Protein 1TIS (pdb70)

Structure (mmCIF, N/CA/C/O backbone):
data_1TIS
#
_entry.id   1TIS
#
_cell.length_a   68.020
_cell.length_b   68.020
_cell.length_c   140.800
_cell.angle_alpha   90.00
_cell.angle_beta   90.00
_cell.angle_gamma   90.00
#
_symmetry.space_group_name_H-M   'P 43 21 2'
#
loop_
_entity.id
_entity.type
_entity.pdbx_description
1 polymer 'THYMIDYLATE SYNTHASE'
2 non-polymer 'PHOSPHATE ION'
3 water water
#
loop_
_atom_site.group_PDB
_atom_site.id
_atom_site.type_symbol
_atom_site.label_atom_id
_atom_site.label_alt_id
_atom_site.label_comp_id
_atom_site.label_asym_id
_atom_site.label_entity_id
_atom_site.label_seq_id
_atom_site.pdbx_PDB_ins_code
_atom_site.Cartn_x
_atom_site.Cartn_y
_atom_site.Cartn_z
_atom_site.occupancy
_atom_site.B_iso_or_equiv
_atom_site.auth_seq_id
_atom_site.auth_comp_id
_atom_site.auth_asym_id
_atom_site.auth_atom_id
_atom_site.pdbx_PDB_model_num
ATOM 1 N N . MET A 1 1 ? 23.303 22.816 -17.229 1.00 63.12 1 MET A N 1
ATOM 2 C CA . MET A 1 1 ? 23.691 23.259 -15.888 1.00 64.98 1 MET A CA 1
ATOM 3 C C . MET A 1 1 ? 22.375 23.272 -15.095 1.00 64.21 1 MET A C 1
ATOM 4 O O . MET A 1 1 ? 21.344 23.156 -15.770 1.00 66.49 1 MET A O 1
ATOM 9 N N . LYS A 1 2 ? 22.344 23.406 -13.754 1.00 59.84 2 LYS A N 1
ATOM 10 C CA . LYS A 1 2 ? 21.097 23.313 -12.976 1.00 52.61 2 LYS A CA 1
ATOM 11 C C . LYS A 1 2 ? 20.858 24.387 -11.905 1.00 47.14 2 LYS A C 1
ATOM 12 O O . LYS A 1 2 ? 19.830 25.073 -11.858 1.00 41.15 2 LYS A O 1
ATOM 18 N N . GLN A 1 3 ? 21.895 24.565 -11.075 1.00 44.95 3 GLN A N 1
ATOM 19 C CA . GLN A 1 3 ? 21.885 25.385 -9.883 1.00 40.39 3 GLN A CA 1
ATOM 20 C C . GLN A 1 3 ? 21.608 26.853 -10.073 1.00 38.95 3 GLN A C 1
ATOM 21 O O . GLN A 1 3 ? 21.310 27.509 -9.080 1.00 40.84 3 GLN A O 1
ATOM 27 N N . TYR A 1 4 ? 21.613 27.443 -11.260 1.00 40.93 4 TYR A N 1
ATOM 28 C CA . TYR A 1 4 ? 21.299 28.866 -11.329 1.00 42.56 4 TYR A CA 1
ATOM 29 C C . TYR A 1 4 ? 19.801 29.102 -11.124 1.00 44.44 4 TYR A C 1
ATOM 30 O O . TYR A 1 4 ? 19.409 29.996 -10.369 1.00 42.44 4 TYR A O 1
ATOM 39 N N . GLN A 1 5 ? 18.969 28.287 -11.782 1.00 50.93 5 GLN A N 1
ATOM 40 C CA . GLN A 1 5 ? 17.507 28.332 -11.701 1.00 52.21 5 GLN A CA 1
ATOM 41 C C . GLN A 1 5 ? 16.985 28.284 -10.275 1.00 48.04 5 GLN A C 1
ATOM 42 O O . GLN A 1 5 ? 16.072 29.024 -9.894 1.00 44.81 5 GLN A O 1
ATOM 48 N N . ASP A 1 6 ? 17.629 27.396 -9.507 1.00 47.15 6 ASP A N 1
ATOM 49 C CA . ASP A 1 6 ? 17.366 27.248 -8.091 1.00 46.31 6 ASP A CA 1
ATOM 50 C C . ASP A 1 6 ? 17.587 28.568 -7.361 1.00 44.75 6 ASP A C 1
ATOM 51 O O . ASP A 1 6 ? 16.608 29.153 -6.887 1.00 44.63 6 ASP A O 1
ATOM 56 N N . LEU A 1 7 ? 18.812 29.111 -7.305 1.00 42.24 7 LEU A N 1
ATOM 57 C CA . LEU A 1 7 ? 19.113 30.285 -6.499 1.00 39.08 7 LEU A CA 1
ATOM 58 C C . LEU A 1 7 ? 18.073 31.367 -6.601 1.00 39.88 7 LEU A C 1
ATOM 59 O O . LEU A 1 7 ? 17.514 31.753 -5.576 1.00 40.20 7 LEU A O 1
ATOM 64 N N . ILE A 1 8 ? 17.694 31.698 -7.829 1.00 41.78 8 ILE A N 1
ATOM 65 C CA . ILE A 1 8 ? 16.752 32.783 -8.088 1.00 45.28 8 ILE A CA 1
ATOM 66 C C . ILE A 1 8 ? 15.472 32.632 -7.259 1.00 46.97 8 ILE A C 1
ATOM 67 O O . ILE A 1 8 ? 15.018 33.575 -6.591 1.00 45.77 8 ILE A O 1
ATOM 72 N N . LYS A 1 9 ? 14.969 31.391 -7.231 1.00 45.38 9 LYS A N 1
ATOM 73 C CA . LYS A 1 9 ? 13.760 31.058 -6.506 1.00 43.64 9 LYS A CA 1
ATOM 74 C C . LYS A 1 9 ? 13.990 31.210 -5.012 1.00 43.66 9 LYS A C 1
ATOM 75 O O . LYS A 1 9 ? 13.130 31.702 -4.272 1.00 45.63 9 LYS A O 1
ATOM 81 N N . ASP A 1 10 ? 15.175 30.813 -4.559 1.00 39.94 10 ASP A N 1
ATOM 82 C CA . ASP A 1 10 ? 15.459 30.831 -3.149 1.00 40.39 10 ASP A CA 1
ATOM 83 C C . ASP A 1 10 ? 15.718 32.210 -2.605 1.00 44.42 10 ASP A C 1
ATOM 84 O O . ASP A 1 10 ? 15.603 32.415 -1.393 1.00 49.93 10 ASP A O 1
ATOM 89 N N . ILE A 1 11 ? 16.025 33.182 -3.476 1.00 45.42 11 ILE A N 1
ATOM 90 C CA . ILE A 1 11 ? 16.104 34.586 -3.078 1.00 43.52 11 ILE A CA 1
ATOM 91 C C . ILE A 1 11 ? 14.665 34.979 -2.761 1.00 51.75 11 ILE A C 1
ATOM 92 O O . ILE A 1 11 ? 14.480 35.640 -1.751 1.00 51.78 11 ILE A O 1
ATOM 97 N N . PHE A 1 12 ? 13.609 34.589 -3.508 1.00 59.45 12 PHE A N 1
ATOM 98 C CA . PHE A 1 12 ? 12.204 34.935 -3.204 1.00 63.03 12 PHE A CA 1
ATOM 99 C C . PHE A 1 12 ? 11.827 34.713 -1.726 1.00 63.15 12 PHE A C 1
ATOM 100 O O . PHE A 1 12 ? 11.485 35.654 -0.985 1.00 62.70 12 PHE A O 1
ATOM 108 N N . GLU A 1 13 ? 11.976 33.474 -1.242 1.00 58.83 13 GLU A N 1
ATOM 109 C CA . GLU A 1 13 ? 11.655 33.185 0.143 1.00 56.35 13 GLU A CA 1
ATOM 110 C C . GLU A 1 13 ? 12.594 33.853 1.159 1.00 55.24 13 GLU A C 1
ATOM 111 O O . GLU A 1 13 ? 12.277 33.802 2.351 1.00 55.84 13 GLU A O 1
ATOM 117 N N . ASN A 1 14 ? 13.730 34.453 0.746 1.00 49.25 14 ASN A N 1
ATOM 118 C CA . ASN A 1 14 ? 14.701 35.146 1.602 1.00 48.21 14 ASN A CA 1
ATOM 119 C C . ASN A 1 14 ? 14.223 35.969 2.785 1.00 49.21 14 ASN A C 1
ATOM 120 O O . ASN A 1 14 ? 14.972 36.170 3.738 1.00 45.35 14 ASN A O 1
ATOM 125 N N . GLY A 1 15 ? 13.057 36.597 2.598 1.00 54.08 15 GLY A N 1
ATOM 126 C CA . GLY A 1 15 ? 12.439 37.457 3.585 1.00 62.73 15 GLY A CA 1
ATOM 127 C C . GLY A 1 15 ? 12.594 38.947 3.280 1.00 66.15 15 GLY A C 1
ATOM 128 O O . GLY A 1 15 ? 11.595 39.672 3.165 1.00 68.35 15 GLY A O 1
ATOM 129 N N . TYR A 1 16 ? 13.836 39.419 3.150 1.00 63.95 16 TYR A N 1
ATOM 130 C CA . TYR A 1 16 ? 14.137 40.829 2.988 1.00 64.30 16 TYR A CA 1
ATOM 131 C C . TYR A 1 16 ? 13.994 41.542 1.641 1.00 63.87 16 TYR A C 1
ATOM 132 O O . TYR A 1 16 ? 14.853 41.674 0.758 1.00 61.66 16 TYR A O 1
ATOM 141 N N . GLU A 1 17 ? 12.754 42.018 1.557 1.00 65.14 17 GLU A N 1
ATOM 142 C CA . GLU A 1 17 ? 12.271 42.884 0.492 1.00 65.21 17 GLU A CA 1
ATOM 143 C C . GLU A 1 17 ? 12.676 44.209 1.090 1.00 62.14 17 GLU A C 1
ATOM 144 O O . GLU A 1 17 ? 11.971 44.803 1.907 1.00 68.00 17 GLU A O 1
ATOM 150 N N . THR A 1 18 ? 13.841 44.695 0.755 1.00 60.98 18 THR A N 1
ATOM 151 C CA . THR A 1 18 ? 14.302 45.821 1.518 1.00 64.78 18 THR A CA 1
ATOM 152 C C . THR A 1 18 ? 14.912 47.008 0.775 1.00 69.16 18 THR A C 1
ATOM 153 O O . THR A 1 18 ? 15.258 47.006 -0.417 1.00 70.66 18 THR A O 1
ATOM 157 N N . ASP A 1 19 ? 14.839 48.092 1.551 1.00 72.53 19 ASP A N 1
ATOM 158 C CA . ASP A 1 19 ? 15.453 49.370 1.238 1.00 72.07 19 ASP A CA 1
ATOM 159 C C . ASP A 1 19 ? 16.973 49.133 1.283 1.00 72.15 19 ASP A C 1
ATOM 160 O O . ASP A 1 19 ? 17.499 48.167 1.853 1.00 71.82 19 ASP A O 1
ATOM 165 N N . ASP A 1 20 ? 17.717 50.053 0.712 1.00 70.18 20 ASP A N 1
ATOM 166 C CA . ASP A 1 20 ? 19.087 49.772 0.339 1.00 69.17 20 ASP A CA 1
ATOM 167 C C . ASP A 1 20 ? 19.770 51.135 0.182 1.00 68.00 20 ASP A C 1
ATOM 168 O O . ASP A 1 20 ? 19.285 52.098 0.784 1.00 66.05 20 ASP A O 1
ATOM 173 N N . ARG A 1 21 ? 20.839 51.301 -0.605 1.00 63.80 21 ARG A N 1
ATOM 174 C CA . ARG A 1 21 ? 21.428 52.615 -0.777 1.00 60.63 21 ARG A CA 1
ATOM 175 C C . ARG A 1 21 ? 20.698 53.484 -1.770 1.00 60.54 21 ARG A C 1
ATOM 176 O O . ARG A 1 21 ? 19.946 54.340 -1.316 1.00 59.23 21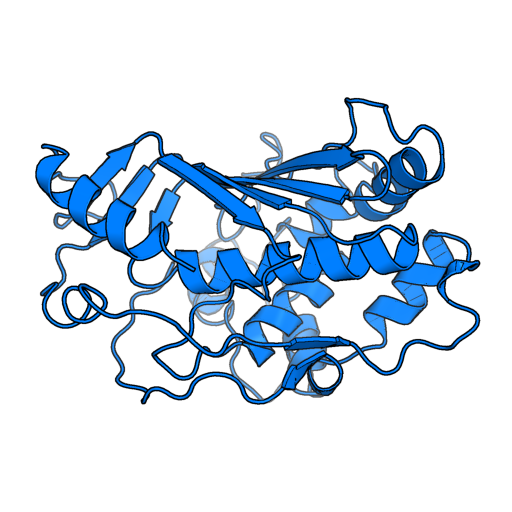 ARG A O 1
ATOM 184 N N . THR A 1 22 ? 20.816 53.367 -3.099 1.00 60.82 22 THR A N 1
ATOM 185 C CA . THR A 1 22 ? 20.106 54.281 -3.993 1.00 60.28 22 THR A CA 1
ATOM 186 C C . THR A 1 22 ? 18.754 53.628 -4.311 1.00 60.21 22 THR A C 1
ATOM 187 O O . THR A 1 22 ? 18.403 53.135 -5.388 1.00 54.87 22 THR A O 1
ATOM 191 N N . GLY A 1 23 ? 18.068 53.703 -3.170 1.00 62.62 23 GLY A N 1
ATOM 192 C CA . GLY A 1 23 ? 16.794 53.122 -2.843 1.00 60.63 23 GLY A CA 1
ATOM 193 C C . GLY A 1 23 ? 15.669 53.342 -3.817 1.00 60.28 23 GLY A C 1
ATOM 194 O O . GLY A 1 23 ? 15.422 54.357 -4.481 1.00 61.06 23 GLY A O 1
ATOM 195 N N . THR A 1 24 ? 15.014 52.216 -3.679 1.00 57.73 24 THR A N 1
ATOM 196 C CA . THR A 1 24 ? 13.784 51.824 -4.323 1.00 58.47 24 THR A CA 1
ATOM 197 C C . THR A 1 24 ? 13.541 50.611 -3.397 1.00 59.75 24 THR A C 1
ATOM 198 O O . THR A 1 24 ? 13.683 50.736 -2.160 1.00 59.67 24 THR A O 1
ATOM 202 N N . GLY A 1 25 ? 13.292 49.425 -3.960 1.00 56.59 25 GLY A N 1
ATOM 203 C CA . GLY A 1 25 ? 13.178 48.198 -3.203 1.00 51.75 25 GLY A CA 1
ATOM 204 C C . GLY A 1 25 ? 13.914 47.098 -3.975 1.00 45.21 25 GLY A C 1
ATOM 205 O O . GLY A 1 25 ? 14.099 47.190 -5.201 1.00 47.40 25 GLY A O 1
ATOM 206 N N . THR A 1 26 ? 14.268 46.016 -3.290 1.00 37.15 26 THR A N 1
ATOM 207 C CA . THR A 1 26 ? 15.000 44.899 -3.861 1.00 29.41 26 THR A CA 1
ATOM 208 C C . THR A 1 26 ? 14.524 43.689 -3.053 1.00 27.46 26 THR A C 1
ATOM 209 O O . THR A 1 26 ? 14.034 43.870 -1.927 1.00 29.37 26 THR A O 1
ATOM 213 N N . ILE A 1 27 ? 14.571 42.465 -3.575 1.00 23.63 27 ILE A N 1
ATOM 214 C CA . ILE A 1 27 ? 14.394 41.249 -2.766 1.00 21.84 27 ILE A CA 1
ATOM 215 C C . ILE A 1 27 ? 15.842 40.737 -2.833 1.00 22.53 27 ILE A C 1
ATOM 216 O O . ILE A 1 27 ? 16.415 40.739 -3.944 1.00 28.90 27 ILE A O 1
ATOM 221 N N . ALA A 1 28 ? 16.514 40.335 -1.748 1.00 12.52 28 ALA A N 1
ATOM 222 C CA . ALA A 1 28 ? 17.930 40.037 -1.826 1.00 4.38 28 ALA A CA 1
ATOM 223 C C . ALA A 1 28 ? 18.311 39.083 -0.736 1.00 7.09 28 ALA A C 1
ATOM 224 O O . ALA A 1 28 ? 17.601 39.059 0.252 1.00 8.15 28 ALA A O 1
ATOM 226 N N . LEU A 1 29 ? 19.403 38.320 -0.789 1.00 10.00 29 LEU A N 1
ATOM 227 C CA . LEU A 1 29 ? 19.749 37.339 0.227 1.00 12.26 29 LEU A CA 1
ATOM 228 C C . LEU A 1 29 ? 21.258 37.503 0.318 1.00 15.72 29 LEU A C 1
ATOM 229 O O . LEU A 1 29 ? 21.964 37.553 -0.698 1.00 16.40 29 LEU A O 1
ATOM 234 N N . PHE A 1 30 ? 21.783 37.619 1.533 1.00 18.23 30 PHE A N 1
ATOM 235 C CA . PHE A 1 30 ? 23.237 37.740 1.767 1.00 16.58 30 PHE A CA 1
ATOM 236 C C . PHE A 1 30 ? 23.900 36.392 2.039 1.00 14.06 30 PHE A C 1
ATOM 237 O O . PHE A 1 30 ? 23.601 35.737 3.043 1.00 22.99 30 PHE A O 1
ATOM 245 N N . GLY A 1 31 ? 24.774 35.923 1.187 1.00 8.97 31 GLY A N 1
ATOM 246 C CA . GLY A 1 31 ? 25.474 34.712 1.508 1.00 4.62 31 GLY A CA 1
ATOM 247 C C . GLY A 1 31 ? 25.145 33.651 0.526 1.00 7.48 31 GLY A C 1
ATOM 248 O O . GLY A 1 31 ? 24.458 32.735 0.899 1.00 13.73 31 GLY A O 1
ATOM 249 N N . SER A 1 32 ? 25.579 33.657 -0.719 1.00 14.59 32 SER A N 1
ATOM 250 C CA . SER A 1 32 ? 25.273 32.571 -1.652 1.00 17.25 32 SER A CA 1
ATOM 251 C C . SER A 1 32 ? 26.574 31.876 -2.073 1.00 19.26 32 SER A C 1
ATOM 252 O O . SER A 1 32 ? 27.651 32.374 -1.781 1.00 24.31 32 SER A O 1
ATOM 255 N N . LYS A 1 33 ? 26.581 30.731 -2.736 1.00 23.70 33 LYS A N 1
ATOM 256 C CA . LYS A 1 33 ? 27.760 30.052 -3.259 1.00 16.31 33 LYS A CA 1
ATOM 257 C C . LYS A 1 33 ? 27.203 29.059 -4.285 1.00 15.22 33 LYS A C 1
ATOM 258 O O . LYS A 1 33 ? 26.074 28.579 -4.136 1.00 12.17 33 LYS A O 1
ATOM 264 N N . LEU A 1 34 ? 27.855 28.776 -5.392 1.00 12.45 34 LEU A N 1
ATOM 265 C CA . LEU A 1 34 ? 27.357 27.793 -6.351 1.00 13.14 34 LEU A CA 1
ATOM 266 C C . LEU A 1 34 ? 28.597 27.018 -6.809 1.00 15.51 34 LEU A C 1
ATOM 267 O O . LEU A 1 34 ? 29.685 27.501 -6.479 1.00 20.90 34 LEU A O 1
ATOM 272 N N . ARG A 1 35 ? 28.598 25.878 -7.518 1.00 12.21 35 ARG A N 1
ATOM 273 C CA . ARG A 1 35 ? 29.841 25.281 -8.005 1.00 15.18 35 ARG A CA 1
ATOM 274 C C . ARG A 1 35 ? 29.589 24.777 -9.409 1.00 15.19 35 ARG A C 1
ATOM 275 O O . ARG A 1 35 ? 28.534 24.190 -9.642 1.00 22.86 35 ARG A O 1
ATOM 283 N N . TRP A 1 36 ? 30.475 24.977 -10.382 1.00 17.90 36 TRP A N 1
ATOM 284 C CA . TRP A 1 36 ? 30.274 24.580 -11.778 1.00 20.27 36 TRP A CA 1
ATOM 285 C C . TRP A 1 36 ? 31.358 23.638 -12.232 1.00 19.32 36 TRP A C 1
ATOM 286 O O . TRP A 1 36 ? 32.520 23.896 -11.934 1.00 17.78 36 TRP A O 1
ATOM 297 N N . ASP A 1 37 ? 31.040 22.583 -12.971 1.00 25.50 37 ASP A N 1
ATOM 298 C CA . ASP A 1 37 ? 32.076 21.704 -13.496 1.00 33.57 37 ASP A CA 1
ATOM 299 C C . ASP A 1 37 ? 32.277 22.143 -14.922 1.00 34.30 37 ASP A C 1
ATOM 300 O O . ASP A 1 37 ? 31.399 21.896 -15.747 1.00 35.93 37 ASP A O 1
ATOM 305 N N . LEU A 1 38 ? 33.392 22.765 -15.269 1.00 34.97 38 LEU A N 1
ATOM 306 C CA . LEU A 1 38 ? 33.578 23.154 -16.656 1.00 40.07 38 LEU A CA 1
ATOM 307 C C . LEU A 1 38 ? 33.823 21.949 -17.563 1.00 44.63 38 LEU A C 1
ATOM 308 O O . LEU A 1 38 ? 33.729 22.054 -18.798 1.00 46.08 38 LEU A O 1
ATOM 313 N N . THR A 1 39 ? 34.133 20.804 -16.906 1.00 45.55 39 THR A N 1
ATOM 314 C CA . THR A 1 39 ? 34.343 19.497 -17.529 1.00 43.31 39 THR A CA 1
ATOM 315 C C . THR A 1 39 ? 33.052 19.056 -18.202 1.00 39.38 39 THR A C 1
ATOM 316 O O . THR A 1 39 ? 33.062 18.469 -19.288 1.00 38.14 39 THR A O 1
ATOM 320 N N . LYS A 1 40 ? 31.929 19.357 -17.555 1.00 36.09 40 LYS A N 1
ATOM 321 C CA . LYS A 1 40 ? 30.658 19.025 -18.132 1.00 36.25 40 LYS A CA 1
ATOM 322 C C . LYS A 1 40 ? 30.087 20.215 -18.917 1.00 38.14 40 LYS A C 1
ATOM 323 O O . LYS A 1 40 ? 28.874 20.479 -18.926 1.00 37.08 40 LYS A O 1
ATOM 329 N N . GLY A 1 41 ? 30.974 20.951 -19.596 1.00 34.59 41 GLY A N 1
ATOM 330 C CA . GLY A 1 41 ? 30.546 22.024 -20.462 1.00 37.95 41 GLY A CA 1
ATOM 331 C C . GLY A 1 41 ? 30.873 23.407 -19.936 1.00 41.93 41 GLY A C 1
ATOM 332 O O . GLY A 1 41 ? 31.228 23.626 -18.771 1.00 43.98 41 GLY A O 1
ATOM 333 N N . PHE A 1 42 ? 30.737 24.371 -20.842 1.00 40.35 42 PHE A N 1
ATOM 334 C CA . PHE A 1 42 ? 31.061 25.745 -20.520 1.00 38.50 42 PHE A CA 1
ATOM 335 C C . PHE A 1 42 ? 29.895 26.434 -19.842 1.00 38.56 42 PHE A C 1
ATOM 336 O O . PHE A 1 42 ? 28.968 26.797 -20.561 1.00 45.63 42 PHE A O 1
ATOM 344 N N . PRO A 1 43 ? 29.847 26.745 -18.552 1.00 37.50 43 PRO A N 1
ATOM 345 C CA . PRO A 1 43 ? 28.629 27.148 -17.891 1.00 35.56 43 PRO A CA 1
ATOM 346 C C . PRO A 1 43 ? 27.971 28.434 -18.388 1.00 40.21 43 PRO A C 1
ATOM 347 O O . PRO A 1 43 ? 26.836 28.649 -17.959 1.00 46.29 43 PRO A O 1
ATOM 351 N N . ALA A 1 44 ? 28.512 29.291 -19.278 1.00 43.48 44 ALA A N 1
ATOM 352 C CA . ALA A 1 44 ? 27.868 30.588 -19.538 1.00 47.77 44 ALA A CA 1
ATOM 353 C C . ALA A 1 44 ? 26.500 30.552 -20.198 1.00 50.40 44 ALA A C 1
ATOM 354 O O . ALA A 1 44 ? 26.264 30.400 -21.402 1.00 51.24 44 ALA A O 1
ATOM 356 N N . VAL A 1 45 ? 25.605 30.723 -19.239 1.00 53.93 45 VAL A N 1
ATOM 357 C CA . VAL A 1 45 ? 24.175 30.723 -19.431 1.00 53.80 45 VAL A CA 1
ATOM 358 C C . VAL A 1 45 ? 23.840 31.911 -20.343 1.00 57.81 45 VAL A C 1
ATOM 359 O O . VAL A 1 45 ? 24.182 33.063 -20.059 1.00 58.91 45 VAL A O 1
ATOM 363 N N . THR A 1 46 ? 23.242 31.580 -21.492 1.00 62.12 46 THR A N 1
ATOM 364 C CA . THR A 1 46 ? 22.836 32.543 -22.513 1.00 65.13 46 THR A CA 1
ATOM 365 C C . THR A 1 46 ? 21.506 33.237 -22.163 1.00 65.95 46 THR A C 1
ATOM 366 O O . THR A 1 46 ? 21.201 33.420 -20.985 1.00 69.51 46 THR A O 1
ATOM 370 N N . THR A 1 47 ? 20.669 33.532 -23.169 1.00 64.40 47 THR A N 1
ATOM 371 C CA . THR A 1 47 ? 19.376 34.201 -23.095 1.00 65.58 47 THR A CA 1
ATOM 372 C C . THR A 1 47 ? 19.646 35.656 -22.711 1.00 68.74 47 THR A C 1
ATOM 373 O O . THR A 1 47 ? 20.171 36.064 -21.667 1.00 69.26 47 THR A O 1
ATOM 377 N N . LYS A 1 48 ? 19.249 36.354 -23.799 1.00 70.47 48 LYS A N 1
ATOM 378 C CA . LYS A 1 48 ? 19.608 37.713 -24.205 1.00 67.37 48 LYS A CA 1
ATOM 379 C C . LYS A 1 48 ? 20.879 37.299 -24.973 1.00 67.42 48 LYS A C 1
ATOM 380 O O . LYS A 1 48 ? 21.676 36.505 -24.440 1.00 64.30 48 LYS A O 1
ATOM 386 N N . LYS A 1 49 ? 21.142 37.667 -26.248 1.00 67.11 49 LYS A N 1
ATOM 387 C CA . LYS A 1 49 ? 22.407 37.258 -26.874 1.00 66.06 49 LYS A CA 1
ATOM 388 C C . LYS A 1 49 ? 23.376 38.035 -26.004 1.00 65.94 49 LYS A C 1
ATOM 389 O O . LYS A 1 49 ? 23.390 39.270 -25.956 1.00 76.05 49 LYS A O 1
ATOM 395 N N . LEU A 1 50 ? 23.966 37.241 -25.128 1.00 58.45 50 LEU A N 1
ATOM 396 C CA . LEU A 1 50 ? 24.874 37.720 -24.117 1.00 50.76 50 LEU A CA 1
ATOM 397 C C . LEU A 1 50 ? 25.891 38.568 -24.839 1.00 46.72 50 LEU A C 1
ATOM 398 O O . LEU A 1 50 ? 26.462 38.085 -25.826 1.00 53.82 50 LEU A O 1
ATOM 403 N N . ALA A 1 51 ? 26.074 39.833 -24.477 1.00 36.13 51 ALA A N 1
ATOM 404 C CA . ALA A 1 51 ? 27.116 40.591 -25.124 1.00 30.94 51 ALA A CA 1
ATOM 405 C C . ALA A 1 51 ? 28.398 40.080 -24.481 1.00 27.04 51 ALA A C 1
ATOM 406 O O . ALA A 1 51 ? 28.978 40.591 -23.539 1.00 29.19 51 ALA A O 1
ATOM 408 N N . TRP A 1 52 ? 28.841 38.970 -25.036 1.00 23.65 52 TRP A N 1
ATOM 409 C CA . TRP A 1 52 ? 29.932 38.204 -24.535 1.00 19.68 52 TRP A CA 1
ATOM 410 C C . TRP A 1 52 ? 31.204 38.802 -25.085 1.00 19.96 52 TRP A C 1
ATOM 411 O O . TRP A 1 52 ? 32.131 38.970 -24.315 1.00 23.66 52 TRP A O 1
ATOM 422 N N . LYS A 1 53 ? 31.351 39.161 -26.359 1.00 23.47 53 LYS A N 1
ATOM 423 C CA . LYS A 1 53 ? 32.532 39.856 -26.940 1.00 23.09 53 LYS A CA 1
ATOM 424 C C . LYS A 1 53 ? 33.115 41.026 -26.102 1.00 21.56 53 LYS A C 1
ATOM 425 O O . LYS A 1 53 ? 34.327 41.255 -26.033 1.00 15.89 53 LYS A O 1
ATOM 431 N N . ALA A 1 54 ? 32.229 41.807 -25.459 1.00 20.07 54 ALA A N 1
ATOM 432 C CA . ALA A 1 54 ? 32.597 42.874 -24.536 1.00 14.98 54 ALA A CA 1
ATOM 433 C C . ALA A 1 54 ? 32.902 42.330 -23.154 1.00 11.98 54 ALA A C 1
ATOM 434 O O . ALA A 1 54 ? 33.503 43.014 -22.335 1.00 14.04 54 ALA A O 1
ATOM 436 N N . CYS A 1 55 ? 32.456 41.138 -22.805 1.00 10.87 55 CYS A N 1
ATOM 437 C CA . CYS A 1 55 ? 32.879 40.500 -21.574 1.00 11.03 55 CYS A CA 1
ATOM 438 C C . CYS A 1 55 ? 34.314 39.951 -21.690 1.00 10.77 55 CYS A C 1
ATOM 439 O O . CYS A 1 55 ? 35.120 40.013 -20.745 1.00 13.92 55 CYS A O 1
ATOM 442 N N . ILE A 1 56 ? 34.646 39.457 -22.889 1.00 7.78 56 ILE A N 1
ATOM 443 C CA . ILE A 1 56 ? 35.937 38.892 -23.240 1.00 4.32 56 ILE A CA 1
ATOM 444 C C . ILE A 1 56 ? 36.950 40.014 -23.308 1.00 8.40 56 ILE A C 1
ATOM 445 O O . ILE A 1 56 ? 38.118 39.842 -22.966 1.00 11.69 56 ILE A O 1
ATOM 450 N N . ALA A 1 57 ? 36.512 41.199 -23.738 1.00 11.72 57 ALA A N 1
ATOM 451 C CA . ALA A 1 57 ? 37.405 42.347 -23.897 1.00 12.77 57 ALA A CA 1
ATOM 452 C C . ALA A 1 57 ? 37.735 43.097 -22.644 1.00 11.29 57 ALA A C 1
ATOM 453 O O . ALA A 1 57 ? 38.753 43.783 -22.574 1.00 13.76 57 ALA A O 1
ATOM 455 N N . GLU A 1 58 ? 36.824 43.000 -21.686 1.00 10.02 58 GLU A N 1
ATOM 456 C CA . GLU A 1 58 ? 37.041 43.590 -20.399 1.00 10.67 58 GLU A CA 1
ATOM 457 C C . GLU A 1 58 ? 38.046 42.702 -19.718 1.00 14.59 58 GLU A C 1
ATOM 458 O O . GLU A 1 58 ? 39.003 43.260 -19.183 1.00 19.80 58 GLU A O 1
ATOM 464 N N . LEU A 1 59 ? 37.886 41.363 -19.730 1.00 14.38 59 LEU A N 1
ATOM 465 C CA . LEU A 1 59 ? 38.830 40.476 -19.077 1.00 7.73 59 LEU A CA 1
ATOM 466 C C . LEU A 1 59 ? 40.222 40.680 -19.629 1.00 7.80 59 LEU A C 1
ATOM 467 O O . LEU A 1 59 ? 41.148 40.787 -18.821 1.00 14.22 59 LEU A O 1
ATOM 472 N N . ILE A 1 60 ? 40.444 40.776 -20.934 1.00 2.99 60 ILE A N 1
ATOM 473 C CA . ILE A 1 60 ? 41.816 40.907 -21.411 1.00 10.87 60 ILE A CA 1
ATOM 474 C C . ILE A 1 60 ? 42.464 42.212 -20.959 1.00 11.44 60 ILE A C 1
ATOM 475 O O . ILE A 1 60 ? 43.625 42.256 -20.553 1.00 9.66 60 ILE A O 1
ATOM 480 N N . TRP A 1 61 ? 41.664 43.276 -20.996 1.00 16.07 61 TRP A N 1
ATOM 481 C CA . TRP A 1 61 ? 42.059 44.627 -20.615 1.00 15.33 61 TRP A CA 1
ATOM 482 C C . TRP A 1 61 ? 42.464 44.616 -19.144 1.00 16.13 61 TRP A C 1
ATOM 483 O O . TRP A 1 61 ? 43.557 45.063 -18.774 1.00 18.19 61 TRP A O 1
ATOM 494 N N . PHE A 1 62 ? 41.608 44.026 -18.322 1.00 17.19 62 PHE A N 1
ATOM 495 C CA . PHE A 1 62 ? 41.840 43.768 -16.908 1.00 16.17 62 PHE A CA 1
ATOM 496 C C . PHE A 1 62 ? 43.226 43.160 -16.734 1.00 18.33 62 PHE A C 1
ATOM 497 O O . PHE A 1 62 ? 44.069 43.726 -16.033 1.00 23.40 62 PHE A O 1
ATOM 505 N N . LEU A 1 63 ? 43.499 42.083 -17.491 1.00 13.18 63 LEU A N 1
ATOM 506 C CA . LEU A 1 63 ? 44.783 41.410 -17.486 1.00 2.97 63 LEU A CA 1
ATOM 507 C C . LEU A 1 63 ? 45.869 42.315 -18.061 1.00 4.41 63 LEU A C 1
ATOM 508 O O . LEU A 1 63 ? 47.034 42.046 -17.781 1.00 5.20 63 LEU A O 1
ATOM 513 N N . SER A 1 64 ? 45.623 43.377 -18.851 1.00 3.92 64 SER A N 1
ATOM 514 C CA . SER A 1 64 ? 46.722 44.223 -19.310 1.00 6.52 64 SER A CA 1
ATOM 515 C C . SER A 1 64 ? 47.218 45.265 -18.283 1.00 9.57 64 SER A C 1
ATOM 516 O O . SER A 1 64 ? 48.246 45.932 -18.501 1.00 10.12 64 SER A O 1
ATOM 519 N N . GLY A 1 65 ? 46.571 45.437 -17.120 1.00 7.65 65 GLY A N 1
ATOM 520 C CA . GLY A 1 65 ? 46.990 46.460 -16.162 1.00 4.57 65 GLY A CA 1
ATOM 521 C C . GLY A 1 65 ? 46.464 47.827 -16.563 1.00 9.26 65 GLY A C 1
ATOM 522 O O . GLY A 1 65 ? 46.836 48.843 -15.972 1.00 11.15 65 GLY A O 1
ATOM 523 N N . SER A 1 66 ? 45.575 47.897 -17.562 1.00 12.25 66 SER A N 1
ATOM 524 C CA . SER A 1 66 ? 45.096 49.180 -17.981 1.00 11.03 66 SER A CA 1
ATOM 525 C C . SER A 1 66 ? 43.958 49.602 -17.089 1.00 13.52 66 SER A C 1
ATOM 526 O O . SER A 1 66 ? 43.432 48.920 -16.198 1.00 16.36 66 SER A O 1
ATOM 529 N N . THR A 1 67 ? 43.711 50.873 -17.314 1.00 13.38 67 THR A N 1
ATOM 530 C CA . THR A 1 67 ? 42.740 51.595 -16.545 1.00 9.92 67 THR A CA 1
ATOM 531 C C . THR A 1 67 ? 42.222 52.730 -17.396 1.00 8.17 67 THR A C 1
ATOM 532 O O . THR A 1 67 ? 41.417 53.558 -16.943 1.00 8.12 67 THR A O 1
ATOM 536 N N . ASN A 1 68 ? 42.667 52.773 -18.651 1.00 8.43 68 ASN A N 1
ATOM 537 C CA . ASN A 1 68 ? 42.197 53.816 -19.513 1.00 8.62 68 ASN A CA 1
ATOM 538 C C . ASN A 1 68 ? 41.251 53.088 -20.403 1.00 6.30 68 ASN A C 1
ATOM 539 O O . ASN A 1 68 ? 41.660 52.114 -21.043 1.00 8.24 68 ASN A O 1
ATOM 544 N N . VAL A 1 69 ? 40.066 53.698 -20.482 1.00 10.80 69 VAL A N 1
ATOM 545 C CA . VAL A 1 69 ? 38.903 53.223 -21.222 1.00 11.11 69 VAL A CA 1
ATOM 546 C C . VAL A 1 69 ? 39.204 53.065 -22.694 1.00 17.44 69 VAL A C 1
ATOM 547 O O . VAL A 1 69 ? 38.804 52.024 -23.237 1.00 20.50 69 VAL A O 1
ATOM 551 N N . ASN A 1 70 ? 39.865 54.025 -23.368 1.00 17.27 70 ASN A N 1
ATOM 552 C CA . ASN A 1 70 ? 40.164 53.889 -24.795 1.00 25.55 70 ASN A CA 1
ATOM 553 C C . ASN A 1 70 ? 40.947 52.613 -25.099 1.00 26.12 70 ASN A C 1
ATOM 554 O O . ASN A 1 70 ? 40.803 52.006 -26.160 1.00 28.15 70 ASN A O 1
ATOM 559 N N . ASP A 1 71 ? 41.762 52.122 -24.170 1.00 24.16 71 ASP A N 1
ATOM 560 C CA . ASP A 1 71 ? 42.491 50.900 -24.409 1.00 25.76 71 ASP A CA 1
ATOM 561 C C . ASP A 1 71 ? 41.540 49.741 -24.595 1.00 25.53 71 ASP A C 1
ATOM 562 O O . ASP A 1 71 ? 41.744 48.902 -25.476 1.00 28.97 71 ASP A O 1
ATOM 567 N N . LEU A 1 72 ? 40.483 49.738 -23.781 1.00 22.25 72 LEU A N 1
ATOM 568 C CA . LEU A 1 72 ? 39.469 48.705 -23.827 1.00 19.94 72 LEU A CA 1
ATOM 569 C C . LEU A 1 72 ? 38.833 48.866 -25.212 1.00 24.54 72 LEU A C 1
ATOM 570 O O . LEU A 1 72 ? 38.738 47.863 -25.943 1.00 26.89 72 LEU A O 1
ATOM 575 N N . ARG A 1 73 ? 38.519 50.098 -25.660 1.00 25.90 73 ARG A N 1
ATOM 576 C CA . ARG A 1 73 ? 37.973 50.318 -26.999 1.00 27.40 73 ARG A CA 1
ATOM 577 C C . ARG A 1 73 ? 38.846 49.665 -28.060 1.00 28.99 73 ARG A C 1
ATOM 578 O O . ARG A 1 73 ? 38.332 48.966 -28.948 1.00 31.68 73 ARG A O 1
ATOM 586 N N . LEU A 1 74 ? 40.169 49.833 -27.952 1.00 24.92 74 LEU A N 1
ATOM 587 C CA . LEU A 1 74 ? 41.096 49.220 -28.877 1.00 21.53 74 LEU A CA 1
ATOM 588 C C . LEU A 1 74 ? 40.924 47.688 -28.889 1.00 21.05 74 LEU A C 1
ATOM 589 O O . LEU A 1 74 ? 40.833 47.106 -29.972 1.00 21.66 74 LEU A O 1
ATOM 594 N N . ILE A 1 75 ? 40.773 47.001 -27.755 1.00 16.10 75 ILE A N 1
ATOM 595 C CA . ILE A 1 75 ? 40.735 45.548 -27.738 1.00 9.69 75 ILE A CA 1
ATOM 596 C C . ILE A 1 75 ? 39.425 45.052 -28.352 1.00 15.80 75 ILE A C 1
ATOM 597 O O . ILE A 1 75 ? 39.370 44.103 -29.166 1.00 14.56 75 ILE A O 1
ATOM 602 N N . GLN A 1 76 ? 38.333 45.727 -27.996 1.00 15.02 76 GLN A N 1
ATOM 603 C CA . GLN A 1 76 ? 37.048 45.228 -28.468 1.00 16.14 76 GLN A CA 1
ATOM 604 C C . GLN A 1 76 ? 36.854 45.568 -29.922 1.00 16.27 76 GLN A C 1
ATOM 605 O O . GLN A 1 76 ? 36.480 44.753 -30.748 1.00 16.49 76 GLN A O 1
ATOM 611 N N . HIS A 1 77 ? 37.060 46.863 -30.144 1.00 21.11 77 HIS A N 1
ATOM 612 C CA . HIS A 1 77 ? 36.733 47.537 -31.380 1.00 23.53 77 HIS A CA 1
ATOM 613 C C . HIS A 1 77 ? 37.858 47.831 -32.356 1.00 27.14 77 HIS A C 1
ATOM 614 O O . HIS A 1 77 ? 37.602 48.410 -33.409 1.00 27.66 77 HIS A O 1
ATOM 621 N N . ASP A 1 78 ? 39.113 47.464 -32.061 1.00 31.55 78 ASP A N 1
ATOM 622 C CA . ASP A 1 78 ? 40.270 47.697 -32.918 1.00 35.64 78 ASP A CA 1
ATOM 623 C C . ASP A 1 78 ? 40.350 49.197 -33.197 1.00 41.73 78 ASP A C 1
ATOM 624 O O . ASP A 1 78 ? 40.958 49.654 -34.168 1.00 43.67 78 ASP A O 1
ATOM 629 N N . SER A 1 79 ? 39.767 50.002 -32.304 1.00 44.69 79 SER A N 1
ATOM 630 C CA . SER A 1 79 ? 39.643 51.422 -32.509 1.00 45.25 79 SER A CA 1
ATOM 631 C C . SER A 1 79 ? 39.691 52.063 -31.129 1.00 45.27 79 SER A C 1
ATOM 632 O O . SER A 1 79 ? 38.913 51.727 -30.243 1.00 44.83 79 SER A O 1
ATOM 635 N N . LEU A 1 80 ? 40.628 52.986 -30.944 1.00 43.02 80 LEU A N 1
ATOM 636 C CA . LEU A 1 80 ? 40.730 53.807 -29.745 1.00 39.55 80 LEU A CA 1
ATOM 637 C C . LEU A 1 80 ? 39.554 54.784 -29.566 1.00 37.53 80 LEU A C 1
ATOM 638 O O . LEU A 1 80 ? 39.420 55.365 -28.490 1.00 41.89 80 LEU A O 1
ATOM 643 N N . ILE A 1 81 ? 38.690 55.034 -30.565 1.00 36.33 81 ILE A N 1
ATOM 644 C CA . ILE A 1 81 ? 37.616 56.035 -30.510 1.00 32.28 81 ILE A CA 1
ATOM 645 C C . ILE A 1 81 ? 36.229 55.558 -30.826 1.00 32.44 81 ILE A C 1
ATOM 646 O O . ILE A 1 81 ? 35.306 56.032 -30.195 1.00 36.43 81 ILE A O 1
ATOM 651 N N . GLN A 1 82 ? 35.996 54.698 -31.807 1.00 30.37 82 GLN A N 1
ATOM 652 C CA . GLN A 1 82 ? 34.647 54.386 -32.193 1.00 29.32 82 GLN A CA 1
ATOM 653 C C . GLN A 1 82 ? 34.127 53.113 -31.554 1.00 30.25 82 GLN A C 1
ATOM 654 O O . GLN A 1 82 ? 34.732 52.046 -31.667 1.00 37.65 82 GLN A O 1
ATOM 660 N N . GLY A 1 83 ? 32.989 53.170 -30.892 1.00 26.47 83 GLY A N 1
ATOM 661 C CA . GLY A 1 83 ? 32.428 51.981 -30.278 1.00 26.88 83 GLY A CA 1
ATOM 662 C C . GLY A 1 83 ? 32.170 52.166 -28.786 1.00 25.23 83 GLY A C 1
ATOM 663 O O . GLY A 1 83 ? 33.037 52.484 -27.975 1.00 23.42 83 GLY A O 1
ATOM 664 N N . LYS A 1 84 ? 30.929 51.982 -28.383 1.00 28.16 84 LYS A N 1
ATOM 665 C CA . LYS A 1 84 ? 30.618 52.058 -26.967 1.00 33.15 84 LYS A CA 1
ATOM 666 C C . LYS A 1 84 ? 31.273 50.850 -26.338 1.00 29.93 84 LYS A C 1
ATOM 667 O O . LYS A 1 84 ? 31.759 49.946 -27.038 1.00 29.16 84 LYS A O 1
ATOM 673 N N . THR A 1 85 ? 31.236 50.908 -25.017 1.00 29.87 85 THR A N 1
ATOM 674 C CA . THR A 1 85 ? 31.831 49.911 -24.174 1.00 33.71 85 THR A CA 1
ATOM 675 C C . THR A 1 85 ? 31.289 50.091 -22.756 1.00 30.52 85 THR A C 1
ATOM 676 O O . THR A 1 85 ? 30.923 51.176 -22.299 1.00 35.27 85 THR A O 1
ATOM 680 N N . VAL A 1 86 ? 31.261 48.924 -22.120 1.00 24.98 86 VAL A N 1
ATOM 681 C CA . VAL A 1 86 ? 30.802 48.646 -20.768 1.00 18.34 86 VAL A CA 1
ATOM 682 C C . VAL A 1 86 ? 31.181 49.624 -19.652 1.00 21.67 86 VAL A C 1
ATOM 683 O O . VAL A 1 86 ? 30.461 49.701 -18.655 1.00 19.45 86 VAL A O 1
ATOM 687 N N . TRP A 1 87 ? 32.304 50.357 -19.740 1.00 19.05 87 TRP A N 1
ATOM 688 C CA . TRP A 1 87 ? 32.628 51.299 -18.692 1.00 21.46 87 TRP A CA 1
ATOM 689 C C . TRP A 1 87 ? 32.357 52.733 -19.119 1.00 24.27 87 TRP A C 1
ATOM 690 O O . TRP A 1 87 ? 32.475 53.645 -18.306 1.00 25.13 87 TRP A O 1
ATOM 701 N N . ASP A 1 88 ? 31.904 53.003 -20.342 1.00 27.49 88 ASP A N 1
ATOM 702 C CA . ASP A 1 88 ? 31.661 54.362 -20.807 1.00 27.93 88 ASP A CA 1
ATOM 703 C C . ASP A 1 88 ? 30.743 55.226 -19.968 1.00 28.93 88 ASP A C 1
ATOM 704 O O . ASP A 1 88 ? 31.150 56.271 -19.443 1.00 25.61 88 ASP A O 1
ATOM 709 N N . GLU A 1 89 ? 29.495 54.818 -19.803 1.00 34.02 89 GLU A N 1
ATOM 710 C CA . GLU A 1 89 ? 28.592 55.578 -18.973 1.00 40.37 89 GLU A CA 1
ATOM 711 C C . GLU A 1 89 ? 28.858 54.948 -17.632 1.00 43.22 89 GLU A C 1
ATOM 712 O O . GLU A 1 89 ? 28.148 54.020 -17.248 1.00 47.88 89 GLU A O 1
ATOM 718 N N . ASN A 1 90 ? 29.982 55.371 -17.032 1.00 42.65 90 ASN A N 1
ATOM 719 C CA . ASN A 1 90 ? 30.494 54.926 -15.708 1.00 41.71 90 ASN A CA 1
ATOM 720 C C . ASN A 1 90 ? 31.725 55.811 -15.467 1.00 38.03 90 ASN A C 1
ATOM 721 O O . ASN A 1 90 ? 31.966 56.408 -14.406 1.00 38.54 90 ASN A O 1
ATOM 726 N N . TYR A 1 91 ? 32.480 55.976 -16.555 1.00 34.77 91 TYR A N 1
ATOM 727 C CA . TYR A 1 91 ? 33.534 56.959 -16.635 1.00 27.62 91 TYR A CA 1
ATOM 728 C C . TYR A 1 91 ? 32.788 58.270 -16.804 1.00 28.62 91 TYR A C 1
ATOM 729 O O . TYR A 1 91 ? 32.874 59.082 -15.885 1.00 33.51 91 TYR A O 1
ATOM 738 N N . GLU A 1 92 ? 31.992 58.504 -17.855 1.00 30.37 92 GLU A N 1
ATOM 739 C CA . GLU A 1 92 ? 31.247 59.763 -18.047 1.00 32.40 92 GLU A CA 1
ATOM 740 C C . GLU A 1 92 ? 30.475 60.391 -16.889 1.00 30.28 92 GLU A C 1
ATOM 741 O O . GLU A 1 92 ? 29.826 61.420 -17.076 1.00 24.34 92 GLU A O 1
ATOM 747 N N . ASN A 1 93 ? 30.395 59.741 -15.738 1.00 29.82 93 ASN A N 1
ATOM 748 C CA . ASN A 1 93 ? 29.891 60.414 -14.588 1.00 34.14 93 ASN A CA 1
ATOM 749 C C . ASN A 1 93 ? 30.769 59.980 -13.438 1.00 33.95 93 ASN A C 1
ATOM 750 O O . ASN A 1 93 ? 31.637 60.804 -13.179 1.00 39.64 93 ASN A O 1
ATOM 755 N N . GLN A 1 94 ? 30.798 58.803 -12.790 1.00 31.36 94 GLN A N 1
ATOM 756 C CA . GLN A 1 94 ? 31.557 58.586 -11.562 1.00 29.76 94 GLN A CA 1
ATOM 757 C C . GLN A 1 94 ? 33.024 58.973 -11.649 1.00 26.48 94 GLN A C 1
ATOM 758 O O . GLN A 1 94 ? 33.519 59.764 -10.834 1.00 25.41 94 GLN A O 1
ATOM 764 N N . ALA A 1 95 ? 33.694 58.506 -12.709 1.00 25.11 95 ALA A N 1
ATOM 765 C CA . ALA A 1 95 ? 35.095 58.856 -12.904 1.00 26.00 95 ALA A CA 1
ATOM 766 C C . ALA A 1 95 ? 35.279 60.334 -13.245 1.00 27.26 95 ALA A C 1
ATOM 767 O O . ALA A 1 95 ? 36.092 61.015 -12.608 1.00 34.69 95 ALA A O 1
ATOM 769 N N . LYS A 1 96 ? 34.532 60.935 -14.178 1.00 23.56 96 LYS A N 1
ATOM 770 C CA . LYS A 1 96 ? 34.725 62.340 -14.499 1.00 17.23 96 LYS A CA 1
ATOM 771 C C . LYS A 1 96 ? 34.394 63.231 -13.307 1.00 17.85 96 LYS A C 1
ATOM 772 O O . LYS A 1 96 ? 35.029 64.265 -13.124 1.00 13.24 96 LYS A O 1
ATOM 778 N N . ASP A 1 97 ? 33.504 62.766 -12.422 1.00 22.07 97 ASP A N 1
ATOM 779 C CA . ASP A 1 97 ? 33.152 63.416 -11.174 1.00 24.03 97 ASP A CA 1
ATOM 780 C C . ASP A 1 97 ? 34.311 63.421 -10.209 1.00 23.90 97 ASP A C 1
ATOM 781 O O . ASP A 1 97 ? 34.206 64.073 -9.180 1.00 28.28 97 ASP A O 1
ATOM 786 N N . LEU A 1 98 ? 35.407 62.690 -10.421 1.00 26.12 98 LEU A N 1
ATOM 787 C CA . LEU A 1 98 ? 36.612 62.834 -9.575 1.00 24.34 98 LEU A CA 1
ATOM 788 C C . LEU A 1 98 ? 37.627 63.834 -10.177 1.00 24.95 98 LEU A C 1
ATOM 789 O O . LEU A 1 98 ? 38.520 64.374 -9.498 1.00 25.40 98 LEU A O 1
ATOM 794 N N . GLY A 1 99 ? 37.503 64.101 -11.485 1.00 23.79 99 GLY A N 1
ATOM 795 C CA . GLY A 1 99 ? 38.355 65.080 -12.166 1.00 21.32 99 GLY A CA 1
ATOM 796 C C . GLY A 1 99 ? 39.078 64.531 -13.396 1.00 17.80 99 GLY A C 1
ATOM 797 O O . GLY A 1 99 ? 39.733 65.202 -14.221 1.00 13.84 99 GLY A O 1
ATOM 798 N N . TYR A 1 100 ? 38.934 63.233 -13.518 1.00 17.39 100 TYR A N 1
ATOM 799 C CA . TYR A 1 100 ? 39.633 62.520 -14.552 1.00 20.95 100 TYR A CA 1
ATOM 800 C C . TYR A 1 100 ? 39.250 62.970 -15.939 1.00 20.42 100 TYR A C 1
ATOM 801 O O . TYR A 1 100 ? 38.241 63.633 -16.178 1.00 20.24 100 TYR A O 1
ATOM 810 N N . HIS A 1 101 ? 40.157 62.805 -16.865 1.00 26.79 101 HIS A N 1
ATOM 811 C CA . HIS A 1 101 ? 39.822 63.204 -18.206 1.00 36.70 101 HIS A CA 1
ATOM 812 C C . HIS A 1 101 ? 40.356 62.162 -19.149 1.00 38.41 101 HIS A C 1
ATOM 813 O O . HIS A 1 101 ? 41.241 61.365 -18.808 1.00 35.33 101 HIS A O 1
ATOM 820 N N . SER A 1 102 ? 39.546 62.165 -20.215 1.00 43.18 102 SER A N 1
ATOM 821 C CA . SER A 1 102 ? 39.700 61.425 -21.444 1.00 41.69 102 SER A CA 1
ATOM 822 C C . SER A 1 102 ? 40.727 60.312 -21.337 1.00 41.92 102 SER A C 1
ATOM 823 O O . SER A 1 102 ? 41.947 60.429 -21.536 1.00 39.49 102 SER A O 1
ATOM 826 N N . GLY A 1 103 ? 40.077 59.350 -20.659 1.00 41.06 103 GLY A N 1
ATOM 827 C CA . GLY A 1 103 ? 40.681 58.056 -20.440 1.00 36.50 103 GLY A CA 1
ATOM 828 C C . GLY A 1 103 ? 40.600 57.411 -19.060 1.00 29.53 103 GLY A C 1
ATOM 829 O O . GLY A 1 103 ? 40.064 56.305 -18.952 1.00 28.54 103 GLY A O 1
ATOM 830 N N . GLU A 1 104 ? 41.125 58.021 -17.998 1.00 20.84 104 GLU A N 1
ATOM 831 C CA . GLU A 1 104 ? 41.245 57.315 -16.742 1.00 19.67 104 GLU A CA 1
ATOM 832 C C . GLU A 1 104 ? 39.975 57.051 -15.983 1.00 16.42 104 GLU A C 1
ATOM 833 O O . GLU A 1 104 ? 39.065 57.876 -15.954 1.00 15.78 104 GLU A O 1
ATOM 839 N N . LEU A 1 105 ? 39.963 55.844 -15.413 1.00 11.94 105 LEU A N 1
ATOM 840 C CA . LEU A 1 105 ? 38.948 55.383 -14.484 1.00 5.25 105 LEU A CA 1
ATOM 841 C C . LEU A 1 105 ? 39.430 55.396 -13.006 1.00 8.66 105 LEU A C 1
ATOM 842 O O . LEU A 1 105 ? 38.655 55.318 -12.020 1.00 2.01 105 LEU A O 1
ATOM 847 N N . GLY A 1 106 ? 40.755 55.544 -12.830 1.00 7.32 106 GLY A N 1
ATOM 848 C CA . GLY A 1 106 ? 41.342 55.575 -11.501 1.00 6.80 106 GLY A CA 1
ATOM 849 C C . GLY A 1 106 ? 41.906 54.204 -11.173 1.00 2.35 106 GLY A C 1
ATOM 850 O O . GLY A 1 106 ? 41.923 53.370 -12.060 1.00 6.23 106 GLY A O 1
ATOM 851 N N . PRO A 1 107 ? 42.449 53.832 -10.034 1.00 2.00 107 PRO A N 1
ATOM 852 C CA . PRO A 1 107 ? 43.112 52.547 -9.859 1.00 2.00 107 PRO A CA 1
ATOM 853 C C . PRO A 1 107 ? 42.289 51.264 -9.778 1.00 2.91 107 PRO A C 1
ATOM 854 O O . PRO A 1 107 ? 42.372 50.464 -8.829 1.00 2.12 107 PRO A O 1
ATOM 858 N N . ILE A 1 108 ? 41.591 51.064 -10.891 1.00 2.00 108 ILE A N 1
ATOM 859 C CA . ILE A 1 108 ? 40.613 50.017 -11.137 1.00 2.01 108 ILE A CA 1
ATOM 860 C C . ILE A 1 108 ? 41.266 48.652 -11.143 1.00 2.52 108 ILE A C 1
ATOM 861 O O . ILE A 1 108 ? 42.490 48.588 -11.254 1.00 6.35 108 ILE A O 1
ATOM 866 N N . TYR A 1 109 ? 40.457 47.585 -10.993 1.00 5.44 109 TYR A N 1
ATOM 867 C CA . TYR A 1 109 ? 40.854 46.160 -11.104 1.00 4.75 109 TYR A CA 1
ATOM 868 C C . TYR A 1 109 ? 42.167 45.908 -11.846 1.00 3.02 109 TYR A C 1
ATOM 869 O O . TYR A 1 109 ? 43.119 45.519 -11.187 1.00 3.44 109 TYR A O 1
ATOM 878 N N . GLY A 1 110 ? 42.276 46.177 -13.157 1.00 2.00 110 GLY A N 1
ATOM 879 C CA . GLY A 1 110 ? 43.480 45.882 -13.900 1.00 2.18 110 GLY A CA 1
ATOM 880 C C . GLY A 1 110 ? 44.757 46.296 -13.189 1.00 2.43 110 GLY A C 1
ATOM 881 O O . GLY A 1 110 ? 45.637 45.451 -12.967 1.00 3.78 110 GLY A O 1
ATOM 882 N N . LYS A 1 111 ? 44.830 47.571 -12.785 1.00 2.01 111 LYS A N 1
ATOM 883 C CA . LYS A 1 111 ? 45.966 48.019 -12.008 1.00 4.20 111 LYS A CA 1
ATOM 884 C C . LYS A 1 111 ? 46.080 47.181 -10.724 1.00 7.47 111 LYS A C 1
ATOM 885 O O . LYS A 1 111 ? 47.136 46.568 -10.567 1.00 6.38 111 LYS A O 1
ATOM 891 N N . GLN A 1 112 ? 45.101 46.959 -9.827 1.00 8.97 112 GLN A N 1
ATOM 892 C CA . GLN A 1 112 ? 45.328 46.101 -8.658 1.00 6.45 112 GLN A CA 1
ATOM 893 C C . GLN A 1 112 ? 45.673 44.679 -9.064 1.00 8.83 112 GLN A C 1
ATOM 894 O O . GLN A 1 112 ? 46.130 43.926 -8.207 1.00 14.94 112 GLN A O 1
ATOM 900 N N . TRP A 1 113 ? 45.526 44.221 -10.311 1.00 6.66 113 TRP A N 1
ATOM 901 C CA . TRP A 1 113 ? 45.924 42.853 -10.627 1.00 6.68 113 TRP A CA 1
ATOM 902 C C . TRP A 1 113 ? 47.394 42.870 -10.920 1.00 7.18 113 TRP A C 1
ATOM 903 O O . TRP A 1 113 ? 48.184 42.099 -10.383 1.00 4.82 113 TRP A O 1
ATOM 914 N N . ARG A 1 114 ? 47.773 43.891 -11.668 1.00 6.88 114 ARG A N 1
ATOM 915 C CA . ARG A 1 114 ? 49.108 43.993 -12.183 1.00 2.01 114 ARG A CA 1
ATOM 916 C C . ARG A 1 114 ? 50.014 44.792 -11.295 1.00 2.53 114 ARG A C 1
ATOM 917 O O . ARG A 1 114 ? 51.217 44.679 -11.399 1.00 7.68 114 ARG A O 1
ATOM 925 N N . ASP A 1 115 ? 49.505 45.549 -10.347 1.00 6.42 115 ASP A N 1
ATOM 926 C CA . ASP A 1 115 ? 50.301 46.457 -9.575 1.00 2.83 115 ASP A CA 1
ATOM 927 C C . ASP A 1 115 ? 49.761 46.684 -8.165 1.00 2.00 115 ASP A C 1
ATOM 928 O O . ASP A 1 115 ? 49.703 47.835 -7.736 1.00 2.35 115 ASP A O 1
ATOM 933 N N . PHE A 1 116 ? 49.422 45.717 -7.317 1.00 2.00 116 PHE A N 1
ATOM 934 C CA . PHE A 1 116 ? 48.990 46.102 -5.992 1.00 2.00 116 PHE A CA 1
ATOM 935 C C . PHE A 1 116 ? 50.182 46.340 -5.063 1.00 8.14 116 PHE A C 1
ATOM 936 O O . PHE A 1 116 ? 50.777 45.479 -4.393 1.00 6.53 116 PHE A O 1
ATOM 944 N N . GLY A 1 117 ? 50.543 47.614 -5.041 1.00 8.67 117 GLY A N 1
ATOM 945 C CA . GLY A 1 117 ? 51.627 48.047 -4.194 1.00 13.17 117 GLY A CA 1
ATOM 946 C C . GLY A 1 117 ? 52.972 47.671 -4.801 1.00 15.74 117 GLY A C 1
ATOM 947 O O . GLY A 1 117 ? 54.002 47.736 -4.126 1.00 11.79 117 GLY A O 1
ATOM 948 N N . GLY A 1 118 ? 52.957 47.368 -6.113 1.00 16.68 118 GLY A N 1
ATOM 949 C CA . GLY A 1 118 ? 54.143 46.954 -6.834 1.00 12.48 118 GLY A CA 1
ATOM 950 C C . GLY A 1 118 ? 54.158 45.444 -6.963 1.00 13.82 118 GLY A C 1
ATOM 951 O O . GLY A 1 118 ? 54.988 44.929 -7.698 1.00 14.40 118 GLY A O 1
ATOM 952 N N . VAL A 1 119 ? 53.308 44.663 -6.283 1.00 14.18 119 VAL A N 1
ATOM 953 C CA . VAL A 1 119 ? 53.224 43.226 -6.527 1.00 10.76 119 VAL A CA 1
ATOM 954 C C . VAL A 1 119 ? 52.473 43.061 -7.852 1.00 16.20 119 VAL A C 1
ATOM 955 O O . VAL A 1 119 ? 51.317 43.500 -7.990 1.00 21.08 119 VAL A O 1
ATOM 959 N N . ASP A 1 120 ? 53.103 42.490 -8.868 1.00 18.53 120 ASP A N 1
ATOM 960 C CA . ASP A 1 120 ? 52.398 42.168 -10.085 1.00 16.40 120 ASP A CA 1
ATOM 961 C C . ASP A 1 120 ? 51.794 40.814 -9.766 1.00 16.91 120 ASP A C 1
ATOM 962 O O . ASP A 1 120 ? 52.387 39.760 -10.054 1.00 20.00 120 ASP A O 1
ATOM 967 N N . GLN A 1 121 ? 50.581 40.818 -9.219 1.00 17.50 121 GLN A N 1
ATOM 968 C CA . GLN A 1 121 ? 49.934 39.567 -8.846 1.00 13.10 121 GLN A CA 1
ATOM 969 C C . GLN A 1 121 ? 49.310 38.718 -9.960 1.00 13.35 121 GLN A C 1
ATOM 970 O O . GLN A 1 121 ? 48.848 37.633 -9.611 1.00 16.95 121 GLN A O 1
ATOM 976 N N . ILE A 1 122 ? 49.232 39.046 -11.274 1.00 9.06 122 ILE A N 1
ATOM 977 C CA . ILE A 1 122 ? 48.780 38.052 -12.261 1.00 5.78 122 ILE A CA 1
ATOM 978 C C . ILE A 1 122 ? 50.022 37.249 -12.528 1.00 4.50 122 ILE A C 1
ATOM 979 O O . ILE A 1 122 ? 50.111 36.089 -12.163 1.00 10.04 122 ILE A O 1
ATOM 984 N N . ILE A 1 123 ? 51.038 37.847 -13.104 1.00 4.98 123 ILE A N 1
ATOM 985 C CA . ILE A 1 123 ? 52.260 37.143 -13.402 1.00 3.58 123 ILE A CA 1
ATOM 986 C C . ILE A 1 123 ? 52.762 36.330 -12.242 1.00 4.33 123 ILE A C 1
ATOM 987 O O . ILE A 1 123 ? 53.169 35.206 -12.528 1.00 13.21 123 ILE A O 1
ATOM 992 N N . GLU A 1 124 ? 52.681 36.721 -10.977 1.00 2.01 124 GLU A N 1
ATOM 993 C CA . GLU A 1 124 ? 53.292 35.802 -10.060 1.00 4.65 124 GLU A CA 1
ATOM 994 C C . GLU A 1 124 ? 52.395 34.710 -9.461 1.00 4.02 124 GLU A C 1
ATOM 995 O O . GLU A 1 124 ? 52.843 33.708 -8.875 1.00 4.37 124 GLU A O 1
ATOM 1001 N N . VAL A 1 125 ? 51.086 34.801 -9.647 1.00 4.95 125 VAL A N 1
ATOM 1002 C CA . VAL A 1 125 ? 50.191 33.782 -9.129 1.00 2.63 125 VAL A CA 1
ATOM 1003 C C . VAL A 1 125 ? 50.181 32.679 -10.157 1.00 2.00 125 VAL A C 1
ATOM 1004 O O . VAL A 1 125 ? 49.803 31.563 -9.833 1.00 6.81 125 VAL A O 1
ATOM 1008 N N . ILE A 1 126 ? 50.552 32.924 -11.406 1.00 2.02 126 ILE A N 1
ATOM 1009 C CA . ILE A 1 126 ? 50.569 31.847 -12.337 1.00 2.00 126 ILE A CA 1
ATOM 1010 C C . ILE A 1 126 ? 51.853 31.106 -12.104 1.00 6.37 126 ILE A C 1
ATOM 1011 O O . ILE A 1 126 ? 51.879 29.916 -12.353 1.00 15.72 126 ILE A O 1
ATOM 1016 N N . ASP A 1 127 ? 52.920 31.684 -11.546 1.00 9.16 127 ASP A N 1
ATOM 1017 C CA . ASP A 1 127 ? 54.081 30.911 -11.143 1.00 8.15 127 ASP A CA 1
ATOM 1018 C C . ASP A 1 127 ? 53.728 30.005 -9.961 1.00 10.86 127 ASP A C 1
ATOM 1019 O O . ASP A 1 127 ? 53.932 28.810 -10.165 1.00 12.47 127 ASP A O 1
ATOM 1024 N N . ARG A 1 128 ? 53.179 30.376 -8.770 1.00 8.41 128 ARG A N 1
ATOM 1025 C CA . ARG A 1 128 ? 52.839 29.414 -7.703 1.00 4.47 128 ARG A CA 1
ATOM 1026 C C . ARG A 1 128 ? 52.140 28.178 -8.235 1.00 4.96 128 ARG A C 1
ATOM 1027 O O . ARG A 1 128 ? 52.582 27.085 -7.887 1.00 4.28 128 ARG A O 1
ATOM 1035 N N . ILE A 1 129 ? 51.178 28.311 -9.162 1.00 3.96 129 ILE A N 1
ATOM 1036 C CA . ILE A 1 129 ? 50.492 27.184 -9.793 1.00 3.50 129 ILE A CA 1
ATOM 1037 C C . ILE A 1 129 ? 51.485 26.364 -10.590 1.00 5.93 129 ILE A C 1
ATOM 1038 O O . ILE A 1 129 ? 51.447 25.134 -10.584 1.00 10.36 129 ILE A O 1
ATOM 1043 N N . LYS A 1 130 ? 52.362 27.036 -11.321 1.00 3.13 130 LYS A N 1
ATOM 1044 C CA . LYS A 1 130 ? 53.371 26.350 -12.099 1.00 7.10 130 LYS A CA 1
ATOM 1045 C C . LYS A 1 130 ? 54.386 25.649 -11.204 1.00 9.40 130 LYS A C 1
ATOM 1046 O O . LYS A 1 130 ? 55.075 24.710 -11.621 1.00 20.32 130 LYS A O 1
ATOM 1052 N N . LYS A 1 131 ? 54.516 26.077 -9.976 1.00 6.82 131 LYS A N 1
ATOM 1053 C CA . LYS A 1 131 ? 55.702 25.715 -9.279 1.00 10.70 131 LYS A CA 1
ATOM 1054 C C . LYS A 1 131 ? 55.382 25.099 -7.952 1.00 8.31 131 LYS A C 1
ATOM 1055 O O . LYS A 1 131 ? 55.906 24.042 -7.699 1.00 12.93 131 LYS A O 1
ATOM 1061 N N . LEU A 1 132 ? 54.585 25.626 -7.041 1.00 10.51 132 LEU A N 1
ATOM 1062 C CA . LEU A 1 132 ? 54.246 24.943 -5.806 1.00 14.27 132 LEU A CA 1
ATOM 1063 C C . LEU A 1 132 ? 52.801 24.434 -5.883 1.00 16.79 132 LEU A C 1
ATOM 1064 O O . LEU A 1 132 ? 52.095 24.579 -4.890 1.00 19.95 132 LEU A O 1
ATOM 1069 N N . PRO A 1 133 ? 52.261 23.798 -6.930 1.00 18.26 133 PRO A N 1
ATOM 1070 C CA . PRO A 1 133 ? 50.831 23.717 -7.202 1.00 23.39 133 PRO A CA 1
ATOM 1071 C C . PRO A 1 133 ? 49.879 23.507 -6.020 1.00 29.47 133 PRO A C 1
ATOM 1072 O O . PRO A 1 133 ? 48.924 24.268 -5.807 1.00 36.20 133 PRO A O 1
ATOM 1076 N N . ASN A 1 134 ? 50.190 22.547 -5.145 1.00 30.28 134 ASN A N 1
ATOM 1077 C CA . ASN A 1 134 ? 49.331 22.295 -4.010 1.00 31.03 134 ASN A CA 1
ATOM 1078 C C . ASN A 1 134 ? 49.601 23.263 -2.837 1.00 30.55 134 ASN A C 1
ATOM 1079 O O . ASN A 1 134 ? 49.443 22.920 -1.655 1.00 31.41 134 ASN A O 1
ATOM 1084 N N . ASP A 1 135 ? 50.006 24.514 -3.154 1.00 28.57 135 ASP A N 1
ATOM 1085 C CA . ASP A 1 135 ? 50.132 25.632 -2.215 1.00 25.03 135 ASP A CA 1
ATOM 1086 C C . ASP A 1 135 ? 48.720 26.140 -2.000 1.00 25.80 135 ASP A C 1
ATOM 1087 O O . ASP A 1 135 ? 47.861 25.893 -2.855 1.00 26.84 135 ASP A O 1
ATOM 1092 N N . ARG A 1 136 ? 48.450 26.829 -0.871 1.00 27.67 136 ARG A N 1
ATOM 1093 C CA . ARG A 1 136 ? 47.127 27.425 -0.613 1.00 28.17 136 ARG A CA 1
ATOM 1094 C C . ARG A 1 136 ? 47.070 28.961 -0.781 1.00 24.81 136 ARG A C 1
ATOM 1095 O O . ARG A 1 136 ? 46.027 29.515 -1.108 1.00 22.53 136 ARG A O 1
ATOM 1103 N N . ARG A 1 137 ? 48.176 29.701 -0.661 1.00 17.89 137 ARG A N 1
ATOM 1104 C CA . ARG A 1 137 ? 48.239 31.150 -0.789 1.00 12.75 137 ARG A CA 1
ATOM 1105 C C . ARG A 1 137 ? 48.087 31.630 -2.240 1.00 11.74 137 ARG A C 1
ATOM 1106 O O . ARG A 1 137 ? 48.750 32.613 -2.604 1.00 16.11 137 ARG A O 1
ATOM 1114 N N . GLN A 1 138 ? 47.282 31.103 -3.166 1.00 5.97 138 GLN A N 1
ATOM 1115 C CA . GLN A 1 138 ? 47.395 31.576 -4.556 1.00 5.09 138 GLN A CA 1
ATOM 1116 C C . GLN A 1 138 ? 46.151 32.310 -4.976 1.00 2.00 138 GLN A C 1
ATOM 1117 O O . GLN A 1 138 ? 45.359 31.895 -5.826 1.00 2.45 138 GLN A O 1
ATOM 1123 N N . ILE A 1 139 ? 46.149 33.470 -4.315 1.00 2.00 139 ILE A N 1
ATOM 1124 C CA . ILE A 1 139 ? 45.030 34.428 -4.156 1.00 4.02 139 ILE A CA 1
ATOM 1125 C C . ILE A 1 139 ? 45.182 35.769 -4.895 1.00 6.22 139 ILE A C 1
ATOM 1126 O O . ILE A 1 139 ? 46.334 36.214 -4.873 1.00 12.88 139 ILE A O 1
ATOM 1131 N N . VAL A 1 140 ? 44.249 36.482 -5.561 1.00 2.00 140 VAL A N 1
ATOM 1132 C CA . VAL A 1 140 ? 44.582 37.841 -5.980 1.00 2.02 140 VAL A CA 1
ATOM 1133 C C . VAL A 1 140 ? 43.448 38.772 -5.566 1.00 2.00 140 VAL A C 1
ATOM 1134 O O . VAL A 1 140 ? 42.306 38.745 -5.988 1.00 2.00 140 VAL A O 1
ATOM 1138 N N . SER A 1 141 ? 43.751 39.559 -4.560 1.00 2.79 141 SER A N 1
ATOM 1139 C CA . SER A 1 141 ? 42.841 40.507 -3.975 1.00 2.01 141 SER A CA 1
ATOM 1140 C C . SER A 1 141 ? 42.837 41.691 -4.897 1.00 7.35 141 SER A C 1
ATOM 1141 O O . SER A 1 141 ? 43.902 42.041 -5.424 1.00 12.53 141 SER A O 1
ATOM 1144 N N . ALA A 1 142 ? 41.687 42.313 -5.083 1.00 5.93 142 ALA A N 1
ATOM 1145 C CA . ALA A 1 142 ? 41.603 43.511 -5.903 1.00 7.14 142 ALA A CA 1
ATOM 1146 C C . ALA A 1 142 ? 41.196 44.682 -5.004 1.00 6.52 142 ALA A C 1
ATOM 1147 O O . ALA A 1 142 ? 41.418 45.849 -5.315 1.00 5.65 142 ALA A O 1
ATOM 1149 N N . TRP A 1 143 ? 40.606 44.424 -3.839 1.00 6.90 143 TRP A N 1
ATOM 1150 C CA . TRP A 1 143 ? 40.210 45.489 -2.947 1.00 3.93 143 TRP A CA 1
ATOM 1151 C C . TRP A 1 143 ? 41.494 45.956 -2.299 1.00 3.76 143 TRP A C 1
ATOM 1152 O O . TRP A 1 143 ? 42.228 45.209 -1.650 1.00 6.41 143 TRP A O 1
ATOM 1163 N N . ASN A 1 144 ? 41.750 47.219 -2.544 1.00 3.54 144 ASN A N 1
ATOM 1164 C CA . ASN A 1 144 ? 42.910 47.881 -2.005 1.00 7.01 144 ASN A CA 1
ATOM 1165 C C . ASN A 1 144 ? 42.369 48.975 -1.098 1.00 2.00 144 ASN A C 1
ATOM 1166 O O . ASN A 1 144 ? 42.043 50.040 -1.614 1.00 2.02 144 ASN A O 1
ATOM 1171 N N . PRO A 1 145 ? 42.237 48.798 0.225 1.00 2.01 145 PRO A N 1
ATOM 1172 C CA . PRO A 1 145 ? 41.575 49.746 1.127 1.00 2.00 145 PRO A CA 1
ATOM 1173 C C . PRO A 1 145 ? 42.092 51.169 0.949 1.00 4.80 145 PRO A C 1
ATOM 1174 O O . PRO A 1 145 ? 41.376 52.161 0.777 1.00 6.15 145 PRO A O 1
ATOM 1178 N N . ALA A 1 146 ? 43.405 51.206 0.845 1.00 5.72 146 ALA A N 1
ATOM 1179 C CA . ALA A 1 146 ? 44.114 52.441 0.762 1.00 6.79 146 ALA A CA 1
ATOM 1180 C C . ALA A 1 146 ? 43.989 53.133 -0.591 1.00 6.42 146 ALA A C 1
ATOM 1181 O O . ALA A 1 146 ? 44.496 54.247 -0.727 1.00 10.94 146 ALA A O 1
ATOM 1183 N N . GLU A 1 147 ? 43.377 52.542 -1.624 1.00 3.09 147 GLU A N 1
ATOM 1184 C CA . GLU A 1 147 ? 43.245 53.201 -2.920 1.00 3.39 147 GLU A CA 1
ATOM 1185 C C . GLU A 1 147 ? 41.821 53.183 -3.392 1.00 2.00 147 GLU A C 1
ATOM 1186 O O . GLU A 1 147 ? 41.519 53.548 -4.518 1.00 2.02 147 GLU A O 1
ATOM 1192 N N . LEU A 1 148 ? 40.885 52.780 -2.552 1.00 7.68 148 LEU A N 1
ATOM 1193 C CA . LEU A 1 148 ? 39.468 52.808 -2.907 1.00 13.45 148 LEU A CA 1
ATOM 1194 C C . LEU A 1 148 ? 39.140 54.234 -3.337 1.00 19.38 148 LEU A C 1
ATOM 1195 O O . LEU A 1 148 ? 38.539 54.470 -4.391 1.00 27.39 148 LEU A O 1
ATOM 1200 N N . LYS A 1 149 ? 39.715 55.178 -2.568 1.00 19.48 149 LYS A N 1
ATOM 1201 C CA . LYS A 1 149 ? 39.533 56.591 -2.776 1.00 10.16 149 LYS A CA 1
ATOM 1202 C C . LYS A 1 149 ? 39.715 57.081 -4.157 1.00 4.26 149 LYS A C 1
ATOM 1203 O O . LYS A 1 149 ? 38.997 58.015 -4.460 1.00 4.12 149 LYS A O 1
ATOM 1209 N N . TYR A 1 150 ? 40.549 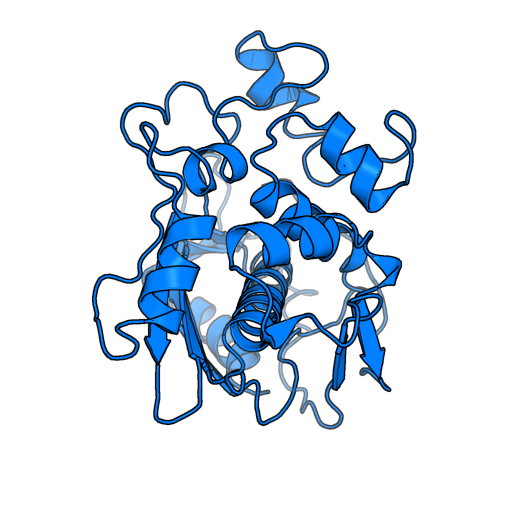56.477 -4.995 1.00 2.02 150 TYR A N 1
ATOM 1210 C CA . TYR A 1 150 ? 40.655 56.978 -6.342 1.00 2.02 150 TYR A CA 1
ATOM 1211 C C . TYR A 1 150 ? 39.930 56.146 -7.431 1.00 4.61 150 TYR A C 1
ATOM 1212 O O . TYR A 1 150 ? 40.211 56.262 -8.641 1.00 2.00 150 TYR A O 1
ATOM 1221 N N . MET A 1 151 ? 38.967 55.283 -7.113 1.00 2.01 151 MET A N 1
ATOM 1222 C CA . MET A 1 151 ? 38.423 54.467 -8.153 1.00 7.43 151 MET A CA 1
ATOM 1223 C C . MET A 1 151 ? 37.002 54.911 -8.482 1.00 17.56 151 MET A C 1
ATOM 1224 O O . MET A 1 151 ? 36.229 55.233 -7.575 1.00 19.87 151 MET A O 1
ATOM 1229 N N . ALA A 1 152 ? 36.672 54.902 -9.787 1.00 20.87 152 ALA A N 1
ATOM 1230 C CA . ALA A 1 152 ? 35.313 55.043 -10.324 1.00 24.30 152 ALA A CA 1
ATOM 1231 C C . ALA A 1 152 ? 34.216 54.240 -9.613 1.00 28.27 152 ALA A C 1
ATOM 1232 O O . ALA A 1 152 ? 33.178 54.740 -9.191 1.00 31.75 152 ALA A O 1
ATOM 1234 N N . LEU A 1 153 ? 34.404 52.931 -9.540 1.00 33.27 153 LEU A N 1
ATOM 1235 C CA . LEU A 1 153 ? 33.508 51.983 -8.894 1.00 32.46 153 LEU A CA 1
ATOM 1236 C C . LEU A 1 153 ? 34.455 51.051 -8.138 1.00 26.69 153 LEU A C 1
ATOM 1237 O O . LEU A 1 153 ? 35.310 50.404 -8.767 1.00 28.14 153 LEU A O 1
ATOM 1242 N N . PRO A 1 154 ? 34.429 50.973 -6.809 1.00 21.50 154 PRO A N 1
ATOM 1243 C CA . PRO A 1 154 ? 35.231 49.992 -6.064 1.00 22.09 154 PRO A CA 1
ATOM 1244 C C . PRO A 1 154 ? 34.806 48.609 -6.570 1.00 22.64 154 PRO A C 1
ATOM 1245 O O . PRO A 1 154 ? 33.630 48.465 -6.945 1.00 31.94 154 PRO A O 1
ATOM 1249 N N . PRO A 1 155 ? 35.676 47.595 -6.691 1.00 18.35 155 PRO A N 1
ATOM 1250 C CA . PRO A 1 155 ? 35.408 46.357 -7.427 1.00 14.18 155 PRO A CA 1
ATOM 1251 C C . PRO A 1 155 ? 34.202 45.648 -6.867 1.00 7.35 155 PRO A C 1
ATOM 1252 O O . PRO A 1 155 ? 34.055 45.691 -5.661 1.00 7.09 155 PRO A O 1
ATOM 1256 N N . CYS A 1 156 ? 33.274 45.074 -7.619 1.00 8.41 156 CYS A N 1
ATOM 1257 C CA . CYS A 1 156 ? 32.255 44.257 -6.963 1.00 13.02 156 CYS A CA 1
ATOM 1258 C C . CYS A 1 156 ? 32.903 42.879 -6.842 1.00 12.87 156 CYS A C 1
ATOM 1259 O O . CYS A 1 156 ? 32.741 42.206 -5.814 1.00 11.42 156 CYS A O 1
ATOM 1262 N N . HIS A 1 157 ? 33.676 42.424 -7.844 1.00 10.31 157 HIS A N 1
ATOM 1263 C CA . HIS A 1 157 ? 34.364 41.150 -7.698 1.00 13.23 157 HIS A CA 1
ATOM 1264 C C . HIS A 1 157 ? 35.778 41.478 -7.186 1.00 20.80 157 HIS A C 1
ATOM 1265 O O . HIS A 1 157 ? 36.601 42.090 -7.892 1.00 27.45 157 HIS A O 1
ATOM 1272 N N . MET A 1 158 ? 36.076 41.098 -5.936 1.00 17.87 158 MET A N 1
ATOM 1273 C CA . MET A 1 158 ? 37.300 41.540 -5.295 1.00 11.33 158 MET A CA 1
ATOM 1274 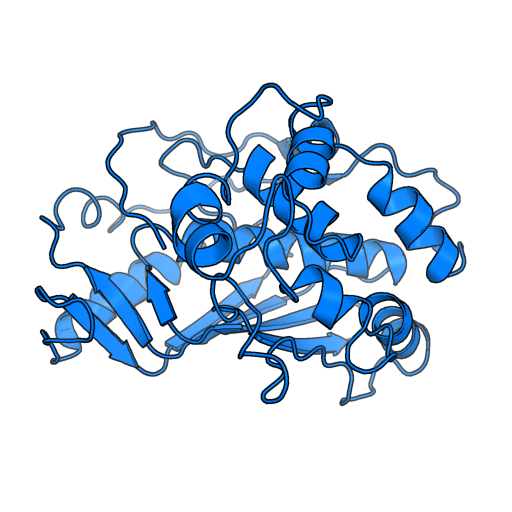C C . MET A 1 158 ? 38.365 40.556 -4.907 1.00 6.31 158 MET A C 1
ATOM 1275 O O . MET A 1 158 ? 39.477 40.961 -4.590 1.00 4.49 158 MET A O 1
ATOM 1280 N N . PHE A 1 159 ? 38.087 39.277 -4.965 1.00 5.74 159 PHE A N 1
ATOM 1281 C CA . PHE A 1 159 ? 38.962 38.298 -4.386 1.00 3.48 159 PHE A CA 1
ATOM 1282 C C . PHE A 1 159 ? 38.891 37.047 -5.207 1.00 2.12 159 PHE A C 1
ATOM 1283 O O . PHE A 1 159 ? 37.888 36.923 -5.923 1.00 2.83 159 PHE A O 1
ATOM 1291 N N . TYR A 1 160 ? 39.886 36.145 -5.120 1.00 5.8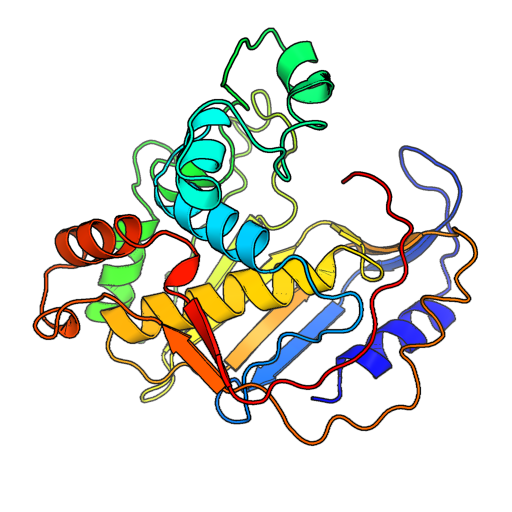4 160 TYR A N 1
ATOM 1292 C CA . TYR A 1 160 ? 39.791 34.785 -5.673 1.00 3.63 160 TYR A CA 1
ATOM 1293 C C . TYR A 1 160 ? 40.964 33.922 -5.306 1.00 2.00 160 TYR A C 1
ATOM 1294 O O . TYR A 1 160 ? 42.079 34.406 -5.100 1.00 2.00 160 TYR A O 1
ATOM 1303 N N . GLN A 1 161 ? 40.639 32.652 -5.151 1.00 2.01 161 GLN A N 1
ATOM 1304 C CA . GLN A 1 161 ? 41.535 31.620 -4.665 1.00 2.00 161 GLN A CA 1
ATOM 1305 C C . GLN A 1 161 ? 41.592 30.614 -5.803 1.00 2.00 161 GLN A C 1
ATOM 1306 O O . GLN A 1 161 ? 40.570 30.367 -6.450 1.00 2.02 161 GLN A O 1
ATOM 1312 N N . PHE A 1 162 ? 42.738 30.024 -6.082 1.00 5.33 162 PHE A N 1
ATOM 1313 C CA . PHE A 1 162 ? 42.850 28.942 -7.047 1.00 7.32 162 PHE A CA 1
ATOM 1314 C C . PHE A 1 162 ? 43.230 27.726 -6.236 1.00 8.37 162 PHE A C 1
ATOM 1315 O O . PHE A 1 162 ? 43.972 27.849 -5.261 1.00 7.37 162 PHE A O 1
ATOM 1323 N N . ASN A 1 163 ? 42.817 26.540 -6.675 1.00 16.89 163 ASN A N 1
ATOM 1324 C CA . ASN A 1 163 ? 43.113 25.267 -6.006 1.00 21.20 163 ASN A CA 1
ATOM 1325 C C . ASN A 1 163 ? 43.554 24.341 -7.120 1.00 21.76 163 ASN A C 1
ATOM 1326 O O . ASN A 1 163 ? 42.981 24.405 -8.217 1.00 26.27 163 ASN A O 1
ATOM 1331 N N . VAL A 1 164 ? 44.566 23.512 -6.928 1.00 23.55 164 VAL A N 1
ATOM 1332 C CA . VAL A 1 164 ? 45.000 22.553 -7.947 1.00 22.84 164 VAL A CA 1
ATOM 1333 C C . VAL A 1 164 ? 44.591 21.126 -7.499 1.00 23.81 164 VAL A C 1
ATOM 1334 O O . VAL A 1 164 ? 45.025 20.693 -6.417 1.0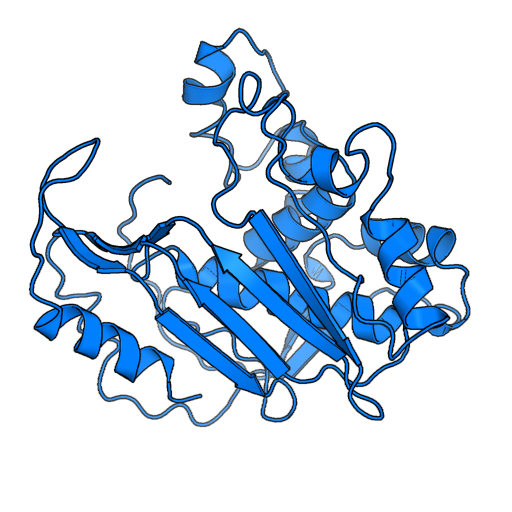0 20.49 164 VAL A O 1
ATOM 1338 N N . ARG A 1 165 ? 43.675 20.444 -8.248 1.00 21.39 165 ARG A N 1
ATOM 1339 C CA . ARG A 1 165 ? 43.193 19.082 -7.947 1.00 17.10 165 ARG A CA 1
ATOM 1340 C C . ARG A 1 165 ? 44.268 18.018 -8.180 1.00 21.91 165 ARG A C 1
ATOM 1341 O O . ARG A 1 165 ? 45.247 17.961 -7.439 1.00 22.01 165 ARG A O 1
ATOM 1349 N N . ASN A 1 166 ? 44.155 17.046 -9.073 1.00 26.44 166 ASN A N 1
ATOM 1350 C CA . ASN A 1 166 ? 45.352 16.323 -9.445 1.00 35.96 166 ASN A CA 1
ATOM 1351 C C . ASN A 1 166 ? 45.003 16.418 -10.898 1.00 37.48 166 ASN A C 1
ATOM 1352 O O . ASN A 1 166 ? 44.275 15.590 -11.454 1.00 38.43 166 ASN A O 1
ATOM 1357 N N . GLY A 1 167 ? 45.397 17.592 -11.414 1.00 35.23 167 GLY A N 1
ATOM 1358 C CA . GLY A 1 167 ? 45.221 17.834 -12.831 1.00 33.87 167 GLY A CA 1
ATOM 1359 C C . GLY A 1 167 ? 44.100 18.785 -13.187 1.00 31.68 167 GLY A C 1
ATOM 1360 O O . GLY A 1 167 ? 43.798 19.004 -14.360 1.00 26.41 167 GLY A O 1
ATOM 1361 N N . TYR A 1 168 ? 43.441 19.362 -12.196 1.00 33.03 168 TYR A N 1
ATOM 1362 C CA . TYR A 1 168 ? 42.460 20.381 -12.502 1.00 26.24 168 TYR A CA 1
ATOM 1363 C C . TYR A 1 168 ? 42.827 21.662 -11.731 1.00 21.78 168 TYR A C 1
ATOM 1364 O O . TYR A 1 168 ? 43.603 21.672 -10.757 1.00 14.58 168 TYR A O 1
ATOM 1373 N N . LEU A 1 169 ? 42.345 22.761 -12.277 1.00 15.41 169 LEU A N 1
ATOM 1374 C CA . LEU A 1 169 ? 42.569 24.069 -11.712 1.00 12.14 169 LEU A CA 1
ATOM 1375 C C . LEU A 1 169 ? 41.209 24.504 -11.262 1.00 11.78 169 LEU A C 1
ATOM 1376 O O . LEU A 1 169 ? 40.233 24.275 -11.976 1.00 11.96 169 LEU A O 1
ATOM 1381 N N . ASP A 1 170 ? 41.076 25.125 -10.119 1.00 11.10 170 ASP A N 1
ATOM 1382 C CA . ASP A 1 170 ? 39.758 25.519 -9.692 1.00 15.65 170 ASP A CA 1
ATOM 1383 C C . ASP A 1 170 ? 39.835 26.998 -9.358 1.00 15.86 170 ASP A C 1
ATOM 1384 O O . ASP A 1 170 ? 40.916 27.398 -8.898 1.00 20.72 170 ASP A O 1
ATOM 1389 N N . LEU A 1 171 ? 38.807 27.831 -9.587 1.00 5.05 171 LEU A N 1
ATOM 1390 C CA . LEU A 1 171 ? 38.892 29.218 -9.187 1.00 2.00 171 LEU A CA 1
ATOM 1391 C C . LEU A 1 171 ? 37.673 29.539 -8.363 1.00 4.88 171 LEU A C 1
ATOM 1392 O O . LEU A 1 171 ? 36.597 29.008 -8.633 1.00 5.50 171 LEU A O 1
ATOM 1397 N N . GLN A 1 172 ? 37.751 30.442 -7.395 1.00 5.73 172 GLN A N 1
ATOM 1398 C CA . GLN A 1 172 ? 36.583 30.869 -6.624 1.00 5.71 172 GLN A CA 1
ATOM 1399 C C . GLN A 1 172 ? 36.596 32.380 -6.360 1.00 2.01 172 GLN A C 1
ATOM 1400 O O . GLN A 1 172 ? 37.511 32.901 -5.743 1.00 2.00 172 GLN A O 1
ATOM 1406 N N . TRP A 1 173 ? 35.591 33.112 -6.745 1.00 2.01 173 TRP A N 1
ATOM 1407 C CA . TRP A 1 173 ? 35.557 34.543 -6.531 1.00 5.05 173 TRP A CA 1
ATOM 1408 C C . TRP A 1 173 ? 34.656 34.871 -5.382 1.00 4.62 173 TRP A C 1
ATOM 1409 O O . TRP A 1 173 ? 33.779 34.071 -4.986 1.00 7.95 173 TRP A O 1
ATOM 1420 N N . TYR A 1 174 ? 34.915 36.034 -4.812 1.00 2.00 174 TYR A N 1
ATOM 1421 C CA . TYR A 1 174 ? 33.963 36.552 -3.833 1.00 6.34 174 TYR A CA 1
ATOM 1422 C C . TYR A 1 174 ? 33.448 37.856 -4.451 1.00 3.76 174 TYR A C 1
ATOM 1423 O O . TYR A 1 174 ? 34.230 38.634 -5.012 1.00 9.28 174 TYR A O 1
ATOM 1432 N N . GLN A 1 175 ? 32.148 38.088 -4.454 1.00 6.82 175 GLN A N 1
ATOM 1433 C CA . GLN A 1 175 ? 31.597 39.303 -5.043 1.00 12.77 175 GLN A CA 1
ATOM 1434 C C . GLN A 1 175 ? 30.781 39.968 -3.955 1.00 14.86 175 GLN A C 1
ATOM 1435 O O . GLN A 1 175 ? 29.971 39.327 -3.275 1.00 25.00 175 GLN A O 1
ATOM 1441 N N . ARG A 1 176 ? 31.023 41.253 -3.778 1.00 17.72 176 ARG A N 1
ATOM 1442 C CA . ARG A 1 176 ? 30.390 42.069 -2.771 1.00 21.26 176 ARG A CA 1
ATOM 1443 C C . ARG A 1 176 ? 28.893 42.234 -2.966 1.00 27.29 176 ARG A C 1
ATOM 1444 O O . ARG A 1 176 ? 28.128 42.044 -2.008 1.00 33.44 176 ARG A O 1
ATOM 1452 N N . SER A 1 177 ? 28.453 42.658 -4.155 1.00 29.89 177 SER A N 1
ATOM 1453 C CA . SER A 1 177 ? 27.026 42.819 -4.417 1.00 31.98 177 SER A CA 1
ATOM 1454 C C . SER A 1 177 ? 26.847 42.266 -5.827 1.00 28.84 177 SER A C 1
ATOM 1455 O O . SER A 1 177 ? 27.744 42.450 -6.668 1.00 30.12 177 SER A O 1
ATOM 1458 N N . VAL A 1 178 ? 25.767 41.522 -6.093 1.00 22.18 178 VAL A N 1
ATOM 1459 C CA . VAL A 1 178 ? 25.551 41.024 -7.432 1.00 18.81 178 VAL A CA 1
ATOM 1460 C C . VAL A 1 178 ? 24.160 41.332 -7.888 1.00 19.33 178 VAL A C 1
ATOM 1461 O O . VAL A 1 178 ? 23.223 41.326 -7.090 1.00 23.67 178 VAL A O 1
ATOM 1465 N N . ASP A 1 179 ? 23.984 41.614 -9.166 1.00 21.19 179 ASP A N 1
ATOM 1466 C CA . ASP A 1 179 ? 22.659 41.825 -9.718 1.00 20.76 179 ASP A CA 1
ATOM 1467 C C . ASP A 1 179 ? 22.350 40.514 -10.413 1.00 14.85 179 ASP A C 1
ATOM 1468 O O . ASP A 1 179 ? 22.658 40.416 -11.603 1.00 14.68 179 ASP A O 1
ATOM 1473 N N . VAL A 1 180 ? 21.746 39.512 -9.793 1.00 10.66 180 VAL A N 1
ATOM 1474 C CA . VAL A 1 180 ? 21.513 38.239 -10.489 1.00 8.05 180 VAL A CA 1
ATOM 1475 C C . VAL A 1 180 ? 20.783 38.383 -11.806 1.00 10.69 180 VAL A C 1
ATOM 1476 O O . VAL A 1 180 ? 21.194 37.738 -12.745 1.00 9.17 180 VAL A O 1
ATOM 1480 N N . PHE A 1 181 ? 19.810 39.300 -11.904 1.00 24.81 181 PHE A N 1
ATOM 1481 C CA . PHE A 1 181 ? 19.042 39.600 -13.113 1.00 31.87 181 PHE A CA 1
ATOM 1482 C C . PHE A 1 181 ? 20.053 39.884 -14.236 1.00 32.67 181 PHE A C 1
ATOM 1483 O O . PHE A 1 181 ? 20.217 39.111 -15.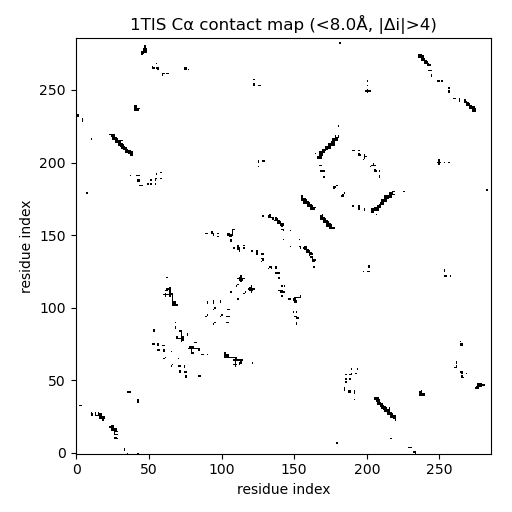186 1.00 29.20 181 PHE A O 1
ATOM 1491 N N . LEU A 1 182 ? 20.868 40.932 -14.093 1.00 31.57 182 LEU A N 1
ATOM 1492 C CA . LEU A 1 182 ? 21.711 41.341 -15.206 1.00 26.46 182 LEU A CA 1
ATOM 1493 C C . LEU A 1 182 ? 23.172 41.541 -14.911 1.00 22.80 182 LEU A C 1
ATOM 1494 O O . LEU A 1 182 ? 23.856 42.325 -15.562 1.00 27.44 182 LEU A O 1
ATOM 1499 N N . GLY A 1 183 ? 23.692 40.839 -13.937 1.00 20.07 183 GLY A N 1
ATOM 1500 C CA . GLY A 1 183 ? 25.091 41.012 -13.582 1.00 20.70 183 GLY A CA 1
ATOM 1501 C C . GLY A 1 183 ? 25.809 39.683 -13.658 1.00 18.06 183 GLY A C 1
ATOM 1502 O O . GLY A 1 183 ? 26.619 39.389 -14.549 1.00 20.30 183 GLY A O 1
ATOM 1503 N N . LEU A 1 184 ? 25.313 38.832 -12.757 1.00 14.35 184 LEU A N 1
ATOM 1504 C CA . LEU A 1 184 ? 25.864 37.524 -12.501 1.00 13.55 184 LEU A CA 1
ATOM 1505 C C . LEU A 1 184 ? 26.082 36.748 -13.764 1.00 14.88 184 LEU A C 1
ATOM 1506 O O . LEU A 1 184 ? 27.165 36.167 -13.832 1.00 19.18 184 LEU A O 1
ATOM 1511 N N . PRO A 1 185 ? 25.242 36.708 -14.799 1.00 19.38 185 PRO A N 1
ATOM 1512 C CA . PRO A 1 185 ? 25.674 36.196 -16.110 1.00 24.98 185 PRO A CA 1
ATOM 1513 C C . PRO A 1 185 ? 27.006 36.673 -16.717 1.00 24.93 185 PRO A C 1
ATOM 1514 O O . PRO A 1 185 ? 27.844 35.810 -17.057 1.00 24.03 185 PRO A O 1
ATOM 1518 N N . PHE A 1 186 ? 27.304 37.989 -16.777 1.00 21.97 186 PHE A N 1
ATOM 1519 C CA . PHE A 1 186 ? 28.579 38.479 -17.308 1.00 17.53 186 PHE A CA 1
ATOM 1520 C C . PHE A 1 186 ? 29.731 38.002 -16.416 1.00 15.00 186 PHE A C 1
ATOM 1521 O O . PHE A 1 186 ? 30.847 37.761 -16.886 1.00 18.16 186 PHE A O 1
ATOM 1529 N N . ASN A 1 187 ? 29.524 37.792 -15.110 1.00 14.33 187 ASN A N 1
ATOM 1530 C CA . ASN A 1 187 ? 30.567 37.286 -14.212 1.00 9.50 187 ASN A CA 1
ATOM 1531 C C . ASN A 1 187 ? 30.873 35.813 -14.201 1.00 9.12 187 ASN A C 1
ATOM 1532 O O . ASN A 1 187 ? 32.037 35.455 -14.045 1.00 14.51 187 ASN A O 1
ATOM 1537 N N . ILE A 1 188 ? 29.884 34.942 -14.374 1.00 9.68 188 ILE A N 1
ATOM 1538 C CA . ILE A 1 188 ? 30.076 33.507 -14.518 1.00 7.47 188 ILE A CA 1
ATOM 1539 C C . ILE A 1 188 ? 31.092 33.366 -15.671 1.00 10.91 188 ILE A C 1
ATOM 1540 O O . ILE A 1 188 ? 32.210 32.867 -15.502 1.00 8.93 188 ILE A O 1
ATOM 1545 N N . ALA A 1 189 ? 30.748 33.931 -16.846 1.00 14.21 189 ALA A N 1
ATOM 1546 C CA . ALA A 1 189 ? 31.589 33.869 -18.033 1.00 13.53 189 ALA A CA 1
ATOM 1547 C C . ALA A 1 189 ? 32.999 34.430 -17.755 1.00 16.93 189 ALA A C 1
ATOM 1548 O O . ALA A 1 189 ? 33.926 33.626 -17.907 1.00 19.67 189 ALA A O 1
ATOM 1550 N N . SER A 1 190 ? 33.261 35.682 -17.296 1.00 15.44 190 SER A N 1
ATOM 1551 C CA . SER A 1 190 ? 34.603 36.210 -17.061 1.00 8.18 190 SER A CA 1
ATOM 1552 C C . SER A 1 190 ? 35.533 35.289 -16.301 1.00 7.46 190 SER A C 1
ATOM 1553 O O . SER A 1 190 ? 36.610 34.997 -16.837 1.00 11.28 190 SER A O 1
ATOM 1556 N N . TYR A 1 191 ? 35.222 34.746 -15.121 1.00 2.80 191 TYR A N 1
ATOM 1557 C CA . TYR A 1 191 ? 36.179 33.841 -14.508 1.00 6.42 191 TYR A CA 1
ATOM 1558 C C . TYR A 1 191 ? 36.192 32.465 -15.177 1.00 11.02 191 TYR A C 1
ATOM 1559 O O . TYR A 1 191 ? 37.234 31.809 -15.147 1.00 12.69 191 TYR A O 1
ATOM 1568 N N . ALA A 1 192 ? 35.110 31.953 -15.799 1.00 15.87 192 ALA A N 1
ATOM 1569 C CA . ALA A 1 192 ? 35.107 30.709 -16.583 1.00 8.35 192 ALA A CA 1
ATOM 1570 C C . ALA A 1 192 ? 36.198 30.762 -17.652 1.00 9.11 192 ALA A C 1
ATOM 1571 O O . ALA A 1 192 ? 36.977 29.807 -17.829 1.00 2.42 192 ALA A O 1
ATOM 1573 N N . THR A 1 193 ? 36.273 31.902 -18.373 1.00 10.09 193 THR A N 1
ATOM 1574 C CA . THR A 1 193 ? 37.312 32.148 -19.353 1.00 7.22 193 THR A CA 1
ATOM 1575 C C . THR A 1 193 ? 38.586 32.270 -18.530 1.00 13.84 193 THR A C 1
ATOM 1576 O O . THR A 1 193 ? 39.493 31.503 -18.875 1.00 17.89 193 THR A O 1
ATOM 1580 N N . LEU A 1 194 ? 38.747 33.047 -17.434 1.00 13.72 194 LEU A N 1
ATOM 1581 C CA . LEU A 1 194 ? 40.008 33.046 -16.657 1.00 13.07 194 LEU A CA 1
ATOM 1582 C C . LEU A 1 194 ? 40.510 31.682 -16.179 1.00 16.47 194 LEU A C 1
ATOM 1583 O O . LEU A 1 194 ? 41.729 31.463 -16.150 1.00 25.31 194 LEU A O 1
ATOM 1588 N N . VAL A 1 195 ? 39.680 30.690 -15.823 1.00 14.49 195 VAL A N 1
ATOM 1589 C CA . VAL A 1 195 ? 40.244 29.403 -15.436 1.00 8.22 195 VAL A CA 1
ATOM 1590 C C . VAL A 1 195 ? 40.631 28.694 -16.718 1.00 5.01 195 VAL A C 1
ATOM 1591 O O . VAL A 1 195 ? 41.455 27.792 -16.696 1.00 6.09 195 VAL A O 1
ATOM 1595 N N . HIS A 1 196 ? 40.088 29.050 -17.876 1.00 7.56 196 HIS A N 1
ATOM 1596 C CA . HIS A 1 196 ? 40.566 28.473 -19.131 1.00 10.37 196 HIS A CA 1
ATOM 1597 C C . HIS A 1 196 ? 41.963 28.931 -19.545 1.00 5.74 196 HIS A C 1
ATOM 1598 O O . HIS A 1 196 ? 42.863 28.137 -19.830 1.00 2.00 196 HIS A O 1
ATOM 1605 N N . ILE A 1 197 ? 42.141 30.252 -19.573 1.00 7.42 197 ILE A N 1
ATOM 1606 C CA . ILE A 1 197 ? 43.389 30.860 -19.961 1.00 4.38 197 ILE A CA 1
ATOM 1607 C C . ILE A 1 197 ? 44.431 30.366 -18.959 1.00 8.05 197 ILE A C 1
ATOM 1608 O O . ILE A 1 197 ? 45.400 29.738 -19.413 1.00 13.70 197 ILE A O 1
ATOM 1613 N N . VAL A 1 198 ? 44.236 30.481 -17.632 1.00 2.01 198 VAL A N 1
ATOM 1614 C CA . VAL A 1 198 ? 45.287 30.023 -16.736 1.00 5.60 198 VAL A CA 1
ATOM 1615 C C . VAL A 1 198 ? 45.536 28.500 -16.772 1.00 6.30 198 VAL A C 1
ATOM 1616 O O . VAL A 1 198 ? 46.682 28.050 -16.662 1.00 9.55 198 VAL A O 1
ATOM 1620 N N . ALA A 1 199 ? 44.534 27.636 -16.976 1.00 10.33 199 ALA A N 1
ATOM 1621 C CA . ALA A 1 199 ? 44.747 26.222 -17.161 1.00 2.00 199 ALA A CA 1
ATOM 1622 C C . ALA A 1 199 ? 45.509 26.060 -18.440 1.00 10.89 199 ALA A C 1
ATOM 1623 O O . ALA A 1 199 ? 46.326 25.151 -18.422 1.00 21.79 199 ALA A O 1
ATOM 1625 N N . LYS A 1 200 ? 45.407 26.872 -19.518 1.00 12.11 200 LYS A N 1
ATOM 1626 C CA . LYS A 1 200 ? 46.242 26.630 -20.694 1.00 13.96 200 LYS A CA 1
ATOM 1627 C C . LYS A 1 200 ? 47.720 27.032 -20.489 1.00 14.25 200 LYS A C 1
ATOM 1628 O O . LYS A 1 200 ? 48.652 26.487 -21.105 1.00 11.18 200 LYS A O 1
ATOM 1634 N N . MET A 1 201 ? 47.999 27.960 -19.581 1.00 17.28 201 MET A N 1
ATOM 1635 C CA . MET A 1 201 ? 49.380 28.367 -19.287 1.00 15.99 201 MET A CA 1
ATOM 1636 C C . MET A 1 201 ? 49.965 27.305 -18.409 1.00 17.30 201 MET A C 1
ATOM 1637 O O . MET A 1 201 ? 51.017 26.774 -18.733 1.00 22.77 201 MET A O 1
ATOM 1642 N N . CYS A 1 202 ? 49.244 26.930 -17.344 1.00 15.40 202 CYS A N 1
ATOM 1643 C CA . CYS A 1 202 ? 49.727 25.924 -16.411 1.00 11.80 202 CYS A CA 1
ATOM 1644 C C . CYS A 1 202 ? 49.620 24.475 -16.932 1.00 8.85 202 CYS A C 1
ATOM 1645 O O . CYS A 1 202 ? 50.150 23.528 -16.343 1.00 7.44 202 CYS A O 1
ATOM 1648 N N . ASN A 1 203 ? 48.949 24.333 -18.079 1.00 4.09 203 ASN A N 1
ATOM 1649 C CA . ASN A 1 203 ? 48.635 23.079 -18.721 1.00 7.31 203 ASN A CA 1
ATOM 1650 C C . ASN A 1 203 ? 47.975 22.098 -17.735 1.00 11.37 203 ASN A C 1
ATOM 1651 O O . ASN A 1 203 ? 48.340 20.957 -17.396 1.00 17.69 203 ASN A O 1
ATOM 1656 N N . LEU A 1 204 ? 46.876 22.624 -17.258 1.00 4.21 204 LEU A N 1
ATOM 1657 C CA . LEU A 1 204 ? 46.066 21.875 -16.371 1.00 2.00 204 LEU A CA 1
ATOM 1658 C C . LEU A 1 204 ? 44.721 21.847 -17.075 1.00 2.50 204 LEU A C 1
ATOM 1659 O O . LEU A 1 204 ? 44.425 22.599 -18.013 1.00 2.00 204 LEU A O 1
ATOM 1664 N N . ILE A 1 205 ? 43.915 20.902 -16.622 1.00 7.54 205 ILE A N 1
ATOM 1665 C CA . ILE A 1 205 ? 42.574 20.694 -17.143 1.00 9.87 205 ILE A CA 1
ATOM 1666 C C . ILE A 1 205 ? 41.780 21.679 -16.316 1.00 7.17 205 ILE A C 1
ATOM 1667 O O . ILE A 1 205 ? 41.832 21.651 -15.084 1.00 3.55 205 ILE A O 1
ATOM 1672 N N . PRO A 1 206 ? 41.082 22.611 -16.931 1.00 7.94 206 PRO A N 1
ATOM 1673 C CA . PRO A 1 206 ? 40.141 23.453 -16.214 1.00 11.74 206 PRO A CA 1
ATOM 1674 C C . PRO A 1 206 ? 39.181 22.573 -15.395 1.00 14.13 206 PRO A C 1
ATOM 1675 O O . PRO A 1 206 ? 38.668 21.547 -15.851 1.00 19.46 206 PRO A O 1
ATOM 1679 N N . GLY A 1 207 ? 38.995 22.930 -14.130 1.00 14.37 207 GLY A N 1
ATOM 1680 C CA . GLY A 1 207 ? 38.223 22.133 -13.210 1.00 6.28 207 GLY A CA 1
ATOM 1681 C C . GLY A 1 207 ? 36.949 22.771 -12.799 1.00 2.00 207 GLY A C 1
ATOM 1682 O O . GLY A 1 207 ? 36.086 22.970 -13.633 1.00 8.32 207 GLY A O 1
ATOM 1683 N N . ASP A 1 208 ? 36.780 23.113 -11.552 1.00 2.00 208 ASP A N 1
ATOM 1684 C CA . ASP A 1 208 ? 35.479 23.567 -11.116 1.00 6.52 208 ASP A CA 1
ATOM 1685 C C . ASP A 1 208 ? 35.499 25.056 -10.907 1.00 11.46 208 ASP A C 1
ATOM 1686 O O . ASP A 1 208 ? 36.583 25.600 -10.632 1.00 18.27 208 ASP A O 1
ATOM 1691 N N . LEU A 1 209 ? 34.325 25.704 -10.968 1.00 10.81 209 LEU A N 1
ATOM 1692 C CA . LEU A 1 209 ? 34.205 27.143 -10.800 1.00 7.55 209 LEU A CA 1
ATOM 1693 C C . LEU A 1 209 ? 33.283 27.372 -9.631 1.00 8.05 209 LEU A C 1
ATOM 1694 O O . LEU A 1 209 ? 32.158 26.912 -9.743 1.00 13.54 209 LEU A O 1
ATOM 1699 N N . ILE A 1 210 ? 33.659 28.042 -8.533 1.00 8.81 210 ILE A N 1
ATOM 1700 C CA . ILE A 1 210 ? 32.821 28.236 -7.347 1.00 2.00 210 ILE A CA 1
ATOM 1701 C C . ILE A 1 210 ? 32.641 29.707 -7.137 1.00 2.00 210 ILE A C 1
ATOM 1702 O O . ILE A 1 210 ? 33.569 30.455 -7.379 1.00 2.01 210 ILE A O 1
ATOM 1707 N N . PHE A 1 211 ? 31.536 30.197 -6.627 1.00 2.01 211 PHE A N 1
ATOM 1708 C CA . PHE A 1 211 ? 31.301 31.635 -6.517 1.00 6.83 211 PHE A CA 1
ATOM 1709 C C . PHE A 1 211 ? 30.763 31.929 -5.137 1.00 7.20 211 PHE A C 1
ATOM 1710 O O . PHE A 1 211 ? 29.741 31.303 -4.806 1.00 4.65 211 PHE A O 1
ATOM 1718 N N . SER A 1 212 ? 31.366 32.884 -4.409 1.00 2.78 212 SER A N 1
ATOM 1719 C CA . SER A 1 212 ? 30.861 33.199 -3.093 1.00 2.69 212 SER A CA 1
ATOM 1720 C C . SER A 1 212 ? 30.156 34.534 -3.177 1.00 2.85 212 SER A C 1
ATOM 1721 O O . SER A 1 212 ? 30.661 35.497 -3.771 1.00 7.60 212 SER A O 1
ATOM 1724 N N . GLY A 1 213 ? 28.986 34.647 -2.584 1.00 2.02 213 GLY A N 1
ATOM 1725 C CA . GLY A 1 213 ? 28.217 35.861 -2.732 1.00 3.06 213 GLY A CA 1
ATOM 1726 C C . GLY A 1 213 ? 28.039 36.593 -1.423 1.00 2.01 213 GLY A C 1
ATOM 1727 O O . GLY A 1 213 ? 27.997 36.016 -0.325 1.00 2.00 213 GLY A O 1
ATOM 1728 N N . GLY A 1 214 ? 28.000 37.889 -1.639 1.00 2.04 214 GLY A N 1
ATOM 1729 C CA . GLY A 1 214 ? 27.688 38.778 -0.568 1.00 4.05 214 GLY A CA 1
ATOM 1730 C C . GLY A 1 214 ? 26.240 39.196 -0.746 1.00 10.13 214 GLY A C 1
ATOM 1731 O O . GLY A 1 214 ? 25.305 38.396 -0.581 1.00 16.74 214 GLY A O 1
ATOM 1732 N N . ASN A 1 215 ? 25.976 40.438 -1.093 1.00 9.19 215 ASN A N 1
ATOM 1733 C CA . ASN A 1 215 ? 24.592 40.794 -1.294 1.00 7.92 215 ASN A CA 1
ATOM 1734 C C . ASN A 1 215 ? 24.090 40.512 -2.699 1.00 8.30 215 ASN A C 1
ATOM 1735 O O . ASN A 1 215 ? 24.135 41.361 -3.609 1.00 2.01 215 ASN A O 1
ATOM 1740 N N . THR A 1 216 ? 23.598 39.287 -2.834 1.00 15.01 216 THR A N 1
ATOM 1741 C CA . THR A 1 216 ? 22.896 38.775 -4.020 1.00 18.00 216 THR A CA 1
ATOM 1742 C C . THR A 1 216 ? 21.479 39.380 -4.011 1.00 19.89 216 THR A C 1
ATOM 1743 O O . THR A 1 216 ? 20.639 39.209 -3.119 1.00 15.53 216 THR A O 1
ATOM 1747 N N . HIS A 1 217 ? 21.201 40.151 -5.039 1.00 18.97 217 HIS A N 1
ATOM 1748 C CA . HIS A 1 217 ? 19.974 40.867 -5.059 1.00 17.39 217 HIS A CA 1
ATOM 1749 C C . HIS A 1 217 ? 19.353 40.871 -6.448 1.00 23.63 217 HIS A C 1
ATOM 1750 O O . HIS A 1 217 ? 20.067 40.776 -7.464 1.00 27.57 217 HIS A O 1
ATOM 1757 N N . ILE A 1 218 ? 18.028 40.992 -6.481 1.00 25.88 218 ILE A N 1
ATOM 1758 C CA . ILE A 1 218 ? 17.227 41.096 -7.684 1.00 28.29 218 ILE A CA 1
ATOM 1759 C C . ILE A 1 218 ? 16.519 42.427 -7.474 1.00 32.73 218 ILE A C 1
ATOM 1760 O O . ILE A 1 218 ? 15.974 42.626 -6.383 1.00 30.36 218 ILE A O 1
ATOM 1765 N N . TYR A 1 219 ? 16.473 43.338 -8.450 1.00 43.04 219 TYR A N 1
ATOM 1766 C CA . TYR A 1 219 ? 15.868 44.667 -8.218 1.00 51.34 219 TYR A CA 1
ATOM 1767 C C . TYR A 1 219 ? 14.364 44.581 -8.338 1.00 52.77 219 TYR A C 1
ATOM 1768 O O . TYR A 1 219 ? 13.896 43.746 -9.125 1.00 54.41 219 TYR A O 1
ATOM 1777 N N . MET A 1 220 ? 13.579 45.419 -7.656 1.00 53.05 220 MET A N 1
ATOM 1778 C CA . MET A 1 220 ? 12.126 45.335 -7.758 1.00 56.23 220 MET A CA 1
ATOM 1779 C C . MET A 1 220 ? 11.495 45.863 -9.067 1.00 56.86 220 MET A C 1
ATOM 1780 O O . MET A 1 220 ? 10.320 46.247 -9.133 1.00 54.07 220 MET A O 1
ATOM 1785 N N . ASN A 1 221 ? 12.216 45.707 -10.189 1.00 55.30 221 ASN A N 1
ATOM 1786 C CA . ASN A 1 221 ? 11.851 46.227 -11.494 1.00 50.45 221 ASN A CA 1
ATOM 1787 C C . ASN A 1 221 ? 10.981 45.423 -12.447 1.00 50.53 221 ASN A C 1
ATOM 1788 O O . ASN A 1 221 ? 11.315 45.250 -13.619 1.00 53.42 221 ASN A O 1
ATOM 1793 N N . HIS A 1 222 ? 9.775 45.029 -11.991 1.00 49.10 222 HIS A N 1
ATOM 1794 C CA . HIS A 1 222 ? 8.788 44.229 -12.735 1.00 47.40 222 HIS A CA 1
ATOM 1795 C C . HIS A 1 222 ? 9.445 42.891 -13.178 1.00 52.66 222 HIS A C 1
ATOM 1796 O O . HIS A 1 222 ? 9.589 42.504 -14.337 1.00 54.23 222 HIS A O 1
ATOM 1809 N N . VAL A 1 223 ? 9.733 42.065 -12.165 1.00 57.22 223 VAL A N 1
ATOM 1810 C CA . VAL A 1 223 ? 10.434 40.771 -12.311 1.00 61.87 223 VAL A CA 1
ATOM 1811 C C . VAL A 1 223 ? 9.956 39.803 -13.412 1.00 63.02 223 VAL A C 1
ATOM 1812 O O . VAL A 1 223 ? 10.673 38.878 -13.836 1.00 61.71 223 VAL A O 1
ATOM 1816 N N . GLU A 1 224 ? 8.746 39.973 -13.928 1.00 64.02 224 GLU A N 1
ATOM 1817 C CA . GLU A 1 224 ? 8.204 39.096 -14.946 1.00 67.42 224 GLU A CA 1
ATOM 1818 C C . GLU A 1 224 ? 8.762 39.466 -16.306 1.00 67.26 224 GLU A C 1
ATOM 1819 O O . GLU A 1 224 ? 8.279 40.323 -17.059 1.00 71.52 224 GLU A O 1
ATOM 1825 N N . GLN A 1 225 ? 9.883 38.777 -16.450 1.00 63.18 225 GLN A N 1
ATOM 1826 C CA . GLN A 1 225 ? 10.748 38.731 -17.611 1.00 62.17 225 GLN A CA 1
ATOM 1827 C C . GLN A 1 225 ? 11.949 38.002 -17.023 1.00 60.67 225 GLN A C 1
ATOM 1828 O O . GLN A 1 225 ? 12.468 37.117 -17.696 1.00 60.67 225 GLN A O 1
ATOM 1834 N N . CYS A 1 226 ? 12.378 38.286 -15.773 1.00 57.82 226 CYS A N 1
ATOM 1835 C CA . CYS A 1 226 ? 13.423 37.502 -15.128 1.00 55.21 226 CYS A CA 1
ATOM 1836 C C . CYS A 1 226 ? 12.756 36.191 -14.829 1.00 57.05 226 CYS A C 1
ATOM 1837 O O . CYS A 1 226 ? 13.299 35.169 -15.234 1.00 59.98 226 CYS A O 1
ATOM 1840 N N . LYS A 1 227 ? 11.547 36.196 -14.225 1.00 58.71 227 LYS A N 1
ATOM 1841 C CA . LYS A 1 227 ? 10.787 34.963 -13.937 1.00 58.08 227 LYS A CA 1
ATOM 1842 C C . LYS A 1 227 ? 10.903 33.857 -15.005 1.00 54.10 227 LYS A C 1
ATOM 1843 O O . LYS A 1 227 ? 11.289 32.726 -14.707 1.00 49.21 227 LYS A O 1
ATOM 1849 N N . GLU A 1 228 ? 10.773 34.279 -16.267 1.00 50.76 228 GLU A N 1
ATOM 1850 C CA . GLU A 1 228 ? 10.822 33.427 -17.436 1.00 51.61 228 GLU A CA 1
ATOM 1851 C C . GLU A 1 228 ? 11.980 32.442 -17.509 1.00 53.29 228 GLU A C 1
ATOM 1852 O O . GLU A 1 228 ? 11.871 31.377 -18.133 1.00 53.67 228 GLU A O 1
ATOM 1858 N N . ILE A 1 229 ? 13.084 32.750 -16.842 1.00 51.90 229 ILE A N 1
ATOM 1859 C CA . ILE A 1 229 ? 14.269 31.900 -16.865 1.00 57.56 229 ILE A CA 1
ATOM 1860 C C . ILE A 1 229 ? 14.126 30.697 -15.915 1.00 60.20 229 ILE A C 1
ATOM 1861 O O . ILE A 1 229 ? 15.085 29.976 -15.608 1.00 58.76 229 ILE A O 1
ATOM 1866 N N . LEU A 1 230 ? 12.932 30.443 -15.394 1.00 67.76 230 LEU A N 1
ATOM 1867 C CA . LEU A 1 230 ? 12.669 29.303 -14.530 1.00 73.33 230 LEU A CA 1
ATOM 1868 C C . LEU A 1 230 ? 12.323 28.045 -15.343 1.00 74.59 230 LEU A C 1
ATOM 1869 O O . LEU A 1 230 ? 12.330 28.052 -16.576 1.00 76.37 230 LEU A O 1
ATOM 1874 N N . ARG A 1 231 ? 12.093 26.908 -14.685 1.00 74.58 231 ARG A N 1
ATOM 1875 C CA . ARG A 1 231 ? 11.582 25.691 -15.316 1.00 75.33 231 ARG A CA 1
ATOM 1876 C C . ARG A 1 231 ? 12.194 25.043 -16.563 1.00 76.36 231 ARG A C 1
ATOM 1877 O O . ARG A 1 231 ? 11.708 23.970 -16.925 1.00 75.67 231 ARG A O 1
ATOM 1885 N N . ARG A 1 232 ? 13.213 25.582 -17.249 1.00 77.45 232 ARG A N 1
ATOM 1886 C CA . ARG A 1 232 ? 13.790 24.981 -18.465 1.00 77.37 232 ARG A CA 1
ATOM 1887 C C . ARG A 1 232 ? 14.938 24.006 -18.200 1.00 75.76 232 ARG A C 1
ATOM 1888 O O . ARG A 1 232 ? 15.717 24.225 -17.267 1.00 80.25 232 ARG A O 1
ATOM 1896 N N . GLU A 1 233 ? 15.113 22.961 -19.026 1.00 68.70 233 GLU A N 1
ATOM 1897 C CA . GLU A 1 233 ? 16.221 22.010 -18.889 1.00 61.91 233 GLU A CA 1
ATOM 1898 C C . GLU A 1 233 ? 17.304 22.254 -19.950 1.00 59.47 233 GLU A C 1
ATOM 1899 O O . GLU A 1 233 ? 17.110 21.835 -21.096 1.00 62.62 233 GLU A O 1
ATOM 1905 N N . PRO A 1 234 ? 18.425 22.954 -19.713 1.00 54.60 234 PRO A N 1
ATOM 1906 C CA . PRO A 1 234 ? 19.605 22.912 -20.557 1.00 51.18 234 PRO A CA 1
ATOM 1907 C C . PRO A 1 234 ? 20.101 21.506 -20.835 1.00 50.65 234 PRO A C 1
ATOM 1908 O O . PRO A 1 234 ? 20.414 20.698 -19.959 1.00 47.57 234 PRO A O 1
ATOM 1912 N N . LYS A 1 235 ? 20.307 21.366 -22.134 1.00 49.97 235 LYS A N 1
ATOM 1913 C CA . LYS A 1 235 ? 20.629 20.115 -22.770 1.00 47.41 235 LYS A CA 1
ATOM 1914 C C . LYS A 1 235 ? 21.943 20.170 -23.558 1.00 46.17 235 LYS A C 1
ATOM 1915 O O . LYS A 1 235 ? 22.915 19.496 -23.205 1.00 47.28 235 LYS A O 1
ATOM 1921 N N . GLU A 1 236 ? 22.058 21.011 -24.586 1.00 43.65 236 GLU A N 1
ATOM 1922 C CA . GLU A 1 236 ? 23.257 21.062 -25.414 1.00 42.09 236 GLU A CA 1
ATOM 1923 C C . GLU A 1 236 ? 24.170 22.241 -25.068 1.00 38.21 236 GLU A C 1
ATOM 1924 O O . GLU A 1 236 ? 23.912 23.361 -25.490 1.00 27.21 236 GLU A O 1
ATOM 1930 N N . LEU A 1 237 ? 25.206 22.035 -24.243 1.00 42.20 237 LEU A N 1
ATOM 1931 C CA . LEU A 1 237 ? 26.065 23.149 -23.863 1.00 47.76 237 LEU A CA 1
ATOM 1932 C C . LEU A 1 237 ? 27.405 23.264 -24.536 1.00 44.57 237 LEU A C 1
ATOM 1933 O O . LEU A 1 237 ? 28.110 22.316 -24.876 1.00 43.94 237 LEU A O 1
ATOM 1938 N N . CYS A 1 238 ? 27.668 24.557 -24.536 1.00 43.89 238 CYS A N 1
ATOM 1939 C CA . CYS A 1 238 ? 28.733 25.194 -25.247 1.00 44.06 238 CYS A CA 1
ATOM 1940 C C . CYS A 1 238 ? 30.112 24.655 -24.958 1.00 42.93 238 CYS A C 1
ATOM 1941 O O . CYS A 1 238 ? 30.464 24.289 -23.827 1.00 39.13 238 CYS A O 1
ATOM 1944 N N . GLU A 1 239 ? 30.780 24.515 -26.108 1.00 44.55 239 GLU A N 1
ATOM 1945 C CA . GLU A 1 239 ? 32.175 24.120 -26.216 1.00 42.93 239 GLU A CA 1
ATOM 1946 C C . GLU A 1 239 ? 32.880 25.441 -26.046 1.00 38.54 239 GLU A C 1
ATOM 1947 O O . GLU A 1 239 ? 32.357 26.498 -26.396 1.00 36.25 239 GLU A O 1
ATOM 1953 N N . LEU A 1 240 ? 34.127 25.357 -25.661 1.00 38.95 240 LEU A N 1
ATOM 1954 C CA . LEU A 1 240 ? 34.776 26.506 -25.093 1.00 42.29 240 LEU A CA 1
ATOM 1955 C C . LEU A 1 240 ? 36.134 26.895 -25.681 1.00 38.02 240 LEU A C 1
ATOM 1956 O O . LEU A 1 240 ? 37.096 27.024 -24.923 1.00 40.60 240 LEU A O 1
ATOM 1961 N N . VAL A 1 241 ? 36.254 27.197 -26.982 1.00 35.86 241 VAL A N 1
ATOM 1962 C CA . VAL A 1 241 ? 37.571 27.315 -27.643 1.00 34.05 241 VAL A CA 1
ATOM 1963 C C . VAL A 1 241 ? 38.274 28.639 -27.969 1.00 29.89 241 VAL A C 1
ATOM 1964 O O . VAL A 1 241 ? 37.711 29.505 -28.650 1.00 31.69 241 VAL A O 1
ATOM 1968 N N . ILE A 1 242 ? 39.551 28.752 -27.554 1.00 23.39 242 ILE A N 1
ATOM 1969 C CA . ILE A 1 242 ? 40.391 29.944 -27.716 1.00 21.11 242 ILE A CA 1
ATOM 1970 C C . ILE A 1 242 ? 41.327 29.707 -28.875 1.00 23.21 242 ILE A C 1
ATOM 1971 O O . ILE A 1 242 ? 41.811 28.586 -29.045 1.00 24.46 242 ILE A O 1
ATOM 1976 N N . SER A 1 243 ? 41.659 30.760 -29.614 1.00 27.34 243 SER A N 1
ATOM 1977 C CA . SER A 1 243 ? 42.508 30.650 -30.766 1.00 28.20 243 SER A CA 1
ATOM 1978 C C . SER A 1 243 ? 43.532 31.766 -30.836 1.00 31.42 243 SER A C 1
ATOM 1979 O O . SER A 1 243 ? 43.522 32.728 -30.058 1.00 32.42 243 SER A O 1
ATOM 1982 N N . GLY A 1 244 ? 44.424 31.543 -31.813 1.00 32.51 244 GLY A N 1
ATOM 1983 C CA . GLY A 1 244 ? 45.532 32.411 -32.146 1.00 27.48 244 GLY A CA 1
ATOM 1984 C C . GLY A 1 244 ? 46.797 32.126 -31.356 1.00 25.95 244 GLY A C 1
ATOM 1985 O O . GLY A 1 244 ? 47.853 32.654 -31.713 1.00 28.94 244 GLY A O 1
ATOM 1986 N N . LEU A 1 245 ? 46.768 31.298 -30.306 1.00 26.05 245 LEU A N 1
ATOM 1987 C CA . LEU A 1 245 ? 47.942 31.123 -29.446 1.00 24.67 245 LEU A CA 1
ATOM 1988 C C . LEU A 1 245 ? 48.891 30.090 -30.017 1.00 22.23 245 LEU A C 1
ATOM 1989 O O . LEU A 1 245 ? 48.471 28.976 -30.345 1.00 23.93 245 LEU A O 1
ATOM 1994 N N . PRO A 1 246 ? 50.159 30.446 -30.202 1.00 17.62 246 PRO A N 1
ATOM 1995 C CA . PRO A 1 246 ? 51.116 29.669 -30.943 1.00 15.68 246 PRO A CA 1
ATOM 1996 C C . PRO A 1 246 ? 51.419 28.388 -30.217 1.00 23.09 246 PRO A C 1
ATOM 1997 O O . PRO A 1 246 ? 51.723 28.428 -29.025 1.00 24.87 246 PRO A O 1
ATOM 2001 N N . TYR A 1 247 ? 51.406 27.274 -30.946 1.00 28.95 247 TYR A N 1
ATOM 2002 C CA . TYR A 1 247 ? 51.848 25.959 -30.471 1.00 32.92 247 TYR A CA 1
ATOM 2003 C C . TYR A 1 247 ? 52.952 25.926 -29.391 1.00 33.28 247 TYR A C 1
ATOM 2004 O O . TYR A 1 247 ? 52.767 25.174 -28.437 1.00 37.80 247 TYR A O 1
ATOM 2013 N N . LYS A 1 248 ? 54.072 26.679 -29.421 1.00 29.40 248 LYS A N 1
ATOM 2014 C CA . LYS A 1 248 ? 55.051 26.655 -28.323 1.00 28.83 248 LYS A CA 1
ATOM 2015 C C . LYS A 1 248 ? 54.473 26.967 -26.936 1.00 28.28 248 LYS A C 1
ATOM 2016 O O . LYS A 1 248 ? 54.907 26.411 -25.920 1.00 27.36 248 LYS A O 1
ATOM 2022 N N . PHE A 1 249 ? 53.445 27.830 -26.917 1.00 25.60 249 PHE A N 1
ATOM 2023 C CA . PHE A 1 249 ? 52.745 28.390 -25.765 1.00 23.51 249 PHE A CA 1
ATOM 2024 C C . PHE A 1 249 ? 52.922 27.788 -24.376 1.00 25.97 249 PHE A C 1
ATOM 2025 O O . PHE A 1 249 ? 53.446 28.457 -23.481 1.00 26.42 249 PHE A O 1
ATOM 2033 N N . ARG A 1 250 ? 52.587 26.510 -24.164 1.00 26.96 250 ARG A N 1
ATOM 2034 C CA . ARG A 1 250 ? 52.556 25.941 -22.823 1.00 23.95 250 ARG A CA 1
ATOM 2035 C C . ARG A 1 250 ? 53.913 25.702 -22.162 1.00 21.95 250 ARG A C 1
ATOM 2036 O O . ARG A 1 250 ? 54.042 25.220 -21.030 1.00 20.62 250 ARG A O 1
ATOM 2044 N N . TYR A 1 251 ? 54.969 26.020 -22.894 1.00 22.17 251 TYR A N 1
ATOM 2045 C CA . TYR A 1 251 ? 56.304 25.876 -22.346 1.00 27.05 251 TYR A CA 1
ATOM 2046 C C . TYR A 1 251 ? 56.891 27.282 -22.104 1.00 29.80 251 TYR A C 1
ATOM 2047 O O . TYR A 1 251 ? 57.937 27.458 -21.435 1.00 27.76 251 TYR A O 1
ATOM 2056 N N . LEU A 1 252 ? 56.181 28.318 -22.603 1.00 25.96 252 LEU A N 1
ATOM 2057 C CA . LEU A 1 252 ? 56.756 29.648 -22.594 1.00 27.27 252 LEU A CA 1
ATOM 2058 C C . LEU A 1 252 ? 56.781 30.151 -21.176 1.00 29.61 252 LEU A C 1
ATOM 2059 O O . LEU A 1 252 ? 55.946 29.700 -20.392 1.00 31.16 252 LEU A O 1
ATOM 2064 N N . SER A 1 253 ? 57.744 31.023 -20.828 1.00 28.96 253 SER A N 1
ATOM 2065 C CA 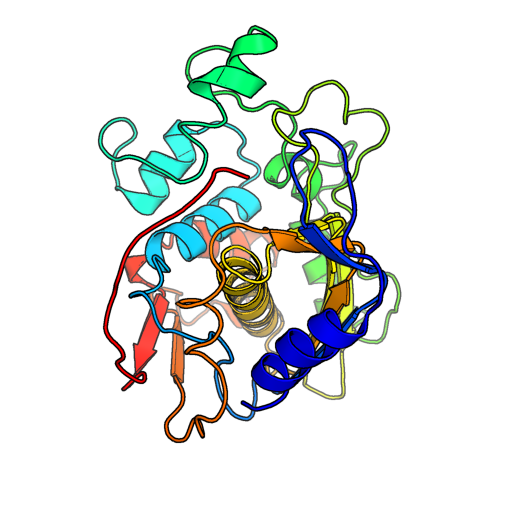. SER A 1 253 ? 57.833 31.547 -19.473 1.00 26.81 253 SER A CA 1
ATOM 2066 C C . SER A 1 253 ? 56.599 32.352 -19.156 1.00 26.19 253 SER A C 1
ATOM 2067 O O . SER A 1 253 ? 56.146 33.059 -20.055 1.00 32.35 253 SER A O 1
ATOM 2070 N N . THR A 1 254 ? 56.017 32.279 -17.958 1.00 24.61 254 THR A N 1
ATOM 2071 C CA . THR A 1 254 ? 54.790 33.008 -17.578 1.00 14.70 254 THR A CA 1
ATOM 2072 C C . THR A 1 254 ? 54.636 34.437 -18.060 1.00 5.30 254 THR A C 1
ATOM 2073 O O . THR A 1 254 ? 53.603 34.869 -18.593 1.00 2.01 254 THR A O 1
ATOM 2077 N N . LYS A 1 255 ? 55.757 35.130 -17.956 1.00 2.00 255 LYS A N 1
ATOM 2078 C CA . LYS A 1 255 ? 55.770 36.512 -18.380 1.00 11.45 255 LYS A CA 1
ATOM 2079 C C . LYS A 1 255 ? 55.628 36.638 -19.922 1.00 12.78 255 LYS A C 1
ATOM 2080 O O . LYS A 1 255 ? 55.043 37.587 -20.455 1.00 21.59 255 LYS A O 1
ATOM 2086 N N . GLU A 1 256 ? 56.093 35.652 -20.684 1.00 7.96 256 GLU A N 1
ATOM 2087 C CA . GLU A 1 256 ? 56.023 35.565 -22.131 1.00 3.69 256 GLU A CA 1
ATOM 2088 C C . GLU A 1 256 ? 54.695 35.000 -22.670 1.00 10.76 256 GLU A C 1
ATOM 2089 O O . GLU A 1 256 ? 54.258 35.238 -23.819 1.00 7.94 256 GLU A O 1
ATOM 2095 N N . GLN A 1 257 ? 54.039 34.238 -21.780 1.00 14.72 257 GLN A N 1
ATOM 2096 C CA . GLN A 1 257 ? 52.724 33.662 -22.026 1.00 19.11 257 GLN A CA 1
ATOM 2097 C C . GLN A 1 257 ? 51.620 34.715 -21.952 1.00 21.24 257 GLN A C 1
ATOM 2098 O O . GLN A 1 257 ? 50.699 34.656 -22.780 1.00 19.85 257 GLN A O 1
ATOM 2104 N N . LEU A 1 258 ? 51.620 35.663 -20.990 1.00 20.72 258 LEU A N 1
ATOM 2105 C CA . LEU A 1 258 ? 50.617 36.730 -21.022 1.00 16.56 258 LEU A CA 1
ATOM 2106 C C . LEU A 1 258 ? 50.909 37.595 -22.243 1.00 11.35 258 LEU A C 1
ATOM 2107 O O . LEU A 1 258 ? 49.967 38.025 -22.899 1.00 4.55 258 LEU A O 1
ATOM 2112 N N . LYS A 1 259 ? 52.171 37.848 -22.612 1.00 10.73 259 LYS A N 1
ATOM 2113 C CA . LYS A 1 259 ? 52.504 38.742 -23.730 1.00 18.00 259 LYS A CA 1
ATOM 2114 C C . LYS A 1 259 ? 51.722 38.351 -24.978 1.00 21.27 259 LYS A C 1
ATOM 2115 O O . LYS A 1 259 ? 51.031 39.150 -25.609 1.00 21.50 259 LYS A O 1
ATOM 2121 N N . TYR A 1 260 ? 51.769 37.048 -25.244 1.00 24.32 260 TYR A N 1
ATOM 2122 C CA . TYR A 1 260 ? 50.978 36.467 -26.302 1.00 19.02 260 TYR A CA 1
ATOM 2123 C C . TYR A 1 260 ? 49.487 36.565 -25.992 1.00 17.83 260 TYR A C 1
ATOM 2124 O O . TYR A 1 260 ? 48.767 36.981 -26.892 1.00 21.51 260 TYR A O 1
ATOM 2133 N N . VAL A 1 261 ? 48.990 36.222 -24.788 1.00 12.75 261 VAL A N 1
ATOM 2134 C CA . VAL A 1 261 ? 47.583 36.327 -24.401 1.00 10.24 261 VAL A CA 1
ATOM 2135 C C . VAL A 1 261 ? 47.005 37.650 -24.874 1.00 10.41 261 VAL A C 1
ATOM 2136 O O . VAL A 1 261 ? 46.199 37.671 -25.801 1.00 7.29 261 VAL A O 1
ATOM 2140 N N . LEU A 1 262 ? 47.534 38.743 -24.308 1.00 8.97 262 LEU A N 1
ATOM 2141 C CA . LEU A 1 262 ? 47.161 40.110 -24.606 1.00 7.27 262 LEU A CA 1
ATOM 2142 C C . LEU A 1 262 ? 47.095 40.436 -26.095 1.00 13.81 262 LEU A C 1
ATOM 2143 O O . LEU A 1 262 ? 46.385 41.362 -26.471 1.00 18.45 262 LEU A O 1
ATOM 2148 N N . LYS A 1 263 ? 47.786 39.717 -26.978 1.00 19.59 263 LYS A N 1
ATOM 2149 C CA . LYS A 1 263 ? 47.699 39.913 -28.405 1.00 22.74 263 LYS A CA 1
ATOM 2150 C C . LYS A 1 263 ? 46.372 39.386 -28.961 1.00 26.51 263 LYS A C 1
ATOM 2151 O O . LYS A 1 263 ? 46.082 39.598 -30.153 1.00 31.46 263 LYS A O 1
ATOM 2157 N N . LEU A 1 264 ? 45.517 38.702 -28.202 1.00 23.04 264 LEU A N 1
ATOM 2158 C CA . LEU A 1 264 ? 44.295 38.164 -28.772 1.00 26.32 264 LEU A CA 1
ATOM 2159 C C . LEU A 1 264 ? 43.148 39.156 -28.583 1.00 26.36 264 LEU A C 1
ATOM 2160 O O . LEU A 1 264 ? 42.854 39.551 -27.451 1.00 28.45 264 LEU A O 1
ATOM 2165 N N . ARG A 1 265 ? 42.554 39.649 -29.685 1.00 23.58 265 ARG A N 1
ATOM 2166 C CA . ARG A 1 265 ? 41.375 40.522 -29.622 1.00 21.82 265 ARG A CA 1
ATOM 2167 C C . ARG A 1 265 ? 40.165 39.603 -29.421 1.00 20.15 265 ARG A C 1
ATOM 2168 O O . ARG A 1 265 ? 40.392 38.400 -29.599 1.00 28.27 265 ARG A O 1
ATOM 2176 N N . PRO A 1 266 ? 38.876 39.943 -29.146 1.00 16.67 266 PRO A N 1
ATOM 2177 C CA . PRO A 1 266 ? 37.813 38.974 -28.821 1.00 13.55 266 PRO A CA 1
ATOM 2178 C C . PRO A 1 266 ? 37.326 38.003 -29.898 1.00 12.53 266 PRO A C 1
ATOM 2179 O O . PRO A 1 266 ? 36.622 37.032 -29.602 1.00 12.10 266 PRO A O 1
ATOM 2183 N N . LYS A 1 267 ? 37.724 38.188 -31.164 1.00 13.37 267 LYS A N 1
ATOM 2184 C CA . LYS A 1 267 ? 37.363 37.241 -32.199 1.00 14.69 267 LYS A CA 1
ATOM 2185 C C . LYS A 1 267 ? 37.937 35.891 -31.864 1.00 13.41 267 LYS A C 1
ATOM 2186 O O . LYS A 1 267 ? 37.306 34.894 -32.176 1.00 17.03 267 LYS A O 1
ATOM 2192 N N . ASP A 1 268 ? 39.091 35.839 -31.191 1.00 15.90 268 ASP A N 1
ATOM 2193 C CA . ASP A 1 268 ? 39.794 34.609 -30.868 1.00 14.20 268 ASP A CA 1
ATOM 2194 C C . ASP A 1 268 ? 39.174 33.653 -29.865 1.00 18.78 268 ASP A C 1
ATOM 2195 O O . ASP A 1 268 ? 39.774 32.633 -29.506 1.00 18.84 268 ASP A O 1
ATOM 2200 N N . PHE A 1 269 ? 37.987 33.938 -29.357 1.00 21.53 269 PHE A N 1
ATOM 2201 C CA . PHE A 1 269 ? 37.417 33.133 -28.302 1.00 22.91 269 PHE A CA 1
ATOM 2202 C C . PHE A 1 269 ? 36.094 32.829 -28.928 1.00 24.69 269 PHE A C 1
ATOM 2203 O O . PHE A 1 269 ? 35.420 33.776 -29.329 1.00 28.37 269 PHE A O 1
ATOM 2211 N N . VAL A 1 270 ? 35.676 31.579 -29.057 1.00 29.50 270 VAL A N 1
ATOM 2212 C CA . VAL A 1 270 ? 34.419 31.284 -29.725 1.00 35.29 270 VAL A CA 1
ATOM 2213 C C . VAL A 1 270 ? 33.698 30.024 -29.172 1.00 37.25 270 VAL A C 1
ATOM 2214 O O . VAL A 1 270 ? 34.350 29.193 -28.523 1.00 39.72 270 VAL A O 1
ATOM 2218 N N . LEU A 1 271 ? 32.372 29.818 -29.327 1.00 36.80 271 LEU A N 1
ATOM 2219 C CA . LEU A 1 271 ? 31.668 28.647 -28.773 1.00 38.22 271 LEU A CA 1
ATOM 2220 C C . LEU A 1 271 ? 30.952 27.722 -29.799 1.00 46.70 271 LEU A C 1
ATOM 2221 O O . LEU A 1 271 ? 30.235 28.220 -30.683 1.00 51.49 271 LEU A O 1
ATOM 2226 N N . ASN A 1 272 ? 31.072 26.374 -29.767 1.00 51.31 272 ASN A N 1
ATOM 2227 C CA . ASN A 1 272 ? 30.403 25.517 -30.753 1.00 55.62 272 ASN A CA 1
ATOM 2228 C C . ASN A 1 272 ? 29.000 25.185 -30.297 1.00 56.93 272 ASN A C 1
ATOM 2229 O O . ASN A 1 272 ? 28.778 25.007 -29.098 1.00 54.08 272 ASN A O 1
ATOM 2234 N N . ASN A 1 273 ? 28.107 25.173 -31.301 1.00 60.45 273 ASN A N 1
ATOM 2235 C CA . ASN A 1 273 ? 26.672 24.858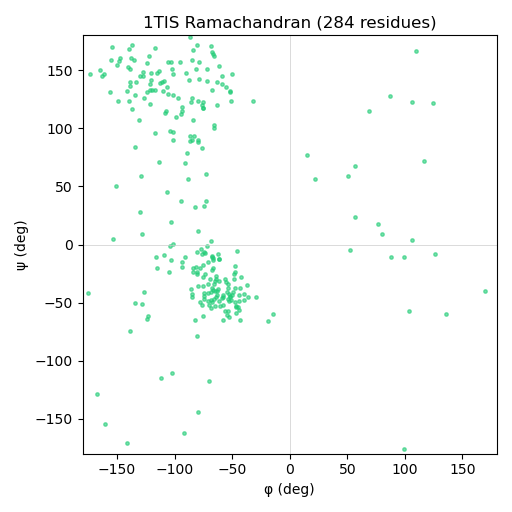 -31.251 1.00 64.87 273 ASN A CA 1
ATOM 2236 C C . ASN A 1 273 ? 25.931 24.989 -29.925 1.00 66.81 273 ASN A C 1
ATOM 2237 O O . ASN A 1 273 ? 25.139 24.197 -29.411 1.00 65.02 273 ASN A O 1
ATOM 2242 N N . TYR A 1 274 ? 26.165 26.247 -29.581 1.00 70.74 274 TYR A N 1
ATOM 2243 C CA . TYR A 1 274 ? 25.737 26.933 -28.392 1.00 69.52 274 TYR A CA 1
ATOM 2244 C C . TYR A 1 274 ? 24.291 27.353 -28.565 1.00 70.85 274 TYR A C 1
ATOM 2245 O O . TYR A 1 274 ? 23.882 27.944 -29.577 1.00 63.46 274 TYR A O 1
ATOM 2254 N N . VAL A 1 275 ? 23.576 26.828 -27.559 1.00 76.89 275 VAL A N 1
ATOM 2255 C CA . VAL A 1 275 ? 22.143 26.995 -27.320 1.00 83.32 275 VAL A CA 1
ATOM 2256 C C . VAL A 1 275 ? 21.641 28.340 -27.790 1.00 86.24 275 VAL A C 1
ATOM 2257 O O . VAL A 1 275 ? 22.152 29.365 -27.320 1.00 90.89 275 VAL A O 1
ATOM 2261 N N . SER A 1 276 ? 20.648 28.374 -28.670 1.00 85.56 276 SER A N 1
ATOM 2262 C CA . SER A 1 276 ? 20.104 29.669 -28.975 1.00 86.61 276 SER A CA 1
ATOM 2263 C C . SER A 1 276 ? 18.900 29.868 -28.081 1.00 83.40 276 SER A C 1
ATOM 2264 O O . SER A 1 276 ? 18.333 28.947 -27.473 1.00 83.19 276 SER A O 1
ATOM 2267 N N . HIS A 1 277 ? 18.647 31.157 -27.937 1.00 79.48 277 HIS A N 1
ATOM 2268 C CA . HIS A 1 277 ? 17.550 31.769 -27.228 1.00 76.78 277 HIS A CA 1
ATOM 2269 C C . HIS A 1 277 ? 17.524 33.177 -27.805 1.00 76.38 277 HIS A C 1
ATOM 2270 O O . HIS A 1 277 ? 18.561 33.678 -28.245 1.00 78.08 277 HIS A O 1
ATOM 2277 N N . PRO A 1 278 ? 16.379 33.828 -27.950 1.00 76.24 278 PRO A N 1
ATOM 2278 C CA . PRO A 1 278 ? 16.332 35.233 -28.349 1.00 76.95 278 PRO A CA 1
ATOM 2279 C C . PRO A 1 278 ? 16.861 36.322 -27.386 1.00 76.50 278 PRO A C 1
ATOM 2280 O O . PRO A 1 278 ? 17.148 36.063 -26.203 1.00 72.69 278 PRO A O 1
ATOM 2284 N N . PRO A 1 279 ? 17.076 37.561 -27.875 1.00 76.15 279 PRO A N 1
ATOM 2285 C CA . PRO A 1 279 ? 17.375 38.754 -27.081 1.00 74.50 279 PRO A CA 1
ATOM 2286 C C . PRO A 1 279 ? 16.297 39.829 -26.946 1.00 74.80 279 PRO A C 1
ATOM 2287 O O . PRO A 1 279 ? 15.919 40.475 -27.933 1.00 72.05 279 PRO A O 1
ATOM 2291 N N . ILE A 1 280 ? 15.783 39.986 -25.715 1.00 76.07 280 ILE A N 1
ATOM 2292 C CA . ILE A 1 280 ? 14.821 41.049 -25.378 1.00 74.01 280 ILE A CA 1
ATOM 2293 C C . ILE A 1 280 ? 15.736 42.195 -24.886 1.00 73.52 280 ILE A C 1
ATOM 2294 O O . ILE A 1 280 ? 16.950 42.147 -25.138 1.00 71.50 280 ILE A O 1
ATOM 2299 N N . LYS A 1 281 ? 15.251 43.215 -24.151 1.00 75.43 281 LYS A N 1
ATOM 2300 C CA . LYS A 1 281 ? 16.053 44.348 -23.677 1.00 74.17 281 LYS A CA 1
ATOM 2301 C C . LYS A 1 281 ? 15.658 44.784 -22.262 1.00 73.75 281 LYS A C 1
ATOM 2302 O O . LYS A 1 281 ? 14.844 44.116 -21.606 1.00 76.15 281 LYS A O 1
ATOM 2304 N N . GLY A 1 282 ? 16.182 45.922 -21.796 1.00 71.51 282 GLY A N 1
ATOM 2305 C CA . GLY A 1 282 ? 15.940 46.393 -20.436 1.00 72.59 282 GLY A CA 1
ATOM 2306 C C . GLY A 1 282 ? 17.198 46.186 -19.593 1.00 70.79 282 GLY A C 1
ATOM 2307 O O . GLY A 1 282 ? 17.677 45.056 -19.470 1.00 70.04 282 GLY A O 1
ATOM 2308 N N . LYS A 1 283 ? 17.740 47.259 -19.004 1.00 66.55 283 LYS A N 1
ATOM 2309 C CA . LYS A 1 283 ? 19.005 47.210 -18.290 1.00 63.94 283 LYS A CA 1
ATOM 2310 C C . LYS A 1 283 ? 19.014 48.339 -17.253 1.00 65.23 283 LYS A C 1
ATOM 2311 O O . LYS A 1 283 ? 18.112 49.183 -17.249 1.00 64.44 283 LYS A O 1
ATOM 2317 N N . MET A 1 284 ? 19.979 48.383 -16.334 1.00 66.84 284 MET A N 1
ATOM 2318 C CA . MET A 1 284 ? 20.113 49.452 -15.352 1.00 66.46 284 MET A CA 1
ATOM 2319 C C . MET A 1 284 ? 21.600 49.393 -14.987 1.00 66.96 284 MET A C 1
ATOM 2320 O O . MET A 1 284 ? 22.142 48.309 -14.750 1.00 64.42 284 MET A O 1
ATOM 2325 N N . ALA A 1 285 ? 22.291 50.534 -14.991 1.00 65.83 285 ALA A N 1
ATOM 2326 C CA . ALA A 1 285 ? 23.734 50.588 -14.792 1.00 67.54 285 ALA A CA 1
ATOM 2327 C C . ALA A 1 285 ? 24.369 50.391 -13.403 1.00 70.47 285 ALA A C 1
ATOM 2328 O O . ALA A 1 285 ? 24.078 51.113 -12.434 1.00 71.38 285 ALA A O 1
ATOM 2330 N N . VAL A 1 286 ? 25.249 49.382 -13.384 1.00 71.83 286 VAL A N 1
ATOM 2331 C CA . VAL A 1 286 ? 26.068 49.023 -12.242 1.00 72.69 286 VAL A CA 1
ATOM 2332 C C . VAL A 1 286 ? 27.451 49.513 -12.691 1.00 72.29 286 VAL A C 1
ATOM 2333 O O . VAL A 1 286 ? 27.884 50.534 -12.173 1.00 73.57 286 VAL A O 1
#

Nearest PDB structures (foldseek):
  1tis-assembly1_A-2  TM=1.003E+00  e=7.768E-62  Tequatrovirus T4
  4o1x-assembly1_C  TM=8.783E-01  e=2.279E-28  Homo sapiens
  6k7s-assembly1_A  TM=8.708E-01  e=2.796E-27  Penaeus vannamei
  5j7w-assembly2_B  TM=8.856E-01  e=3.231E-26  Enterococcus faecalis
  5x4w-assembly1_A-2  TM=8.112E-01  e=7.020E-26  Homo sapiens

Organism: Enterobacteria phage T4 (NCBI:txid10665)

B-factor: mean 28.24, std 21.45, range [2.0, 93.12]

Foldseek 3Di:
DPPLLVVVVVLVVQPAQDADPVGDTWSWHFKDKDKFWCVVFQPQDQAANPVQLLLLLVLLCLQVLFFWPLVSCCQSPVGSDDDDHQCVVLCVPLVVVVVDDRTGQFNANSNLCCQVPHPGLVLVLLVCCLPVVQDWPSKRFRQDPVRCVGGSDRFQWGMKTWHADPQEIEIEIEGAAAASLPGVSSVSNSVSVVSVLSCQQSVGHHGMYMYIYGIYIHGPPVCVVVNVVHDDDDDDHKDKFFDDQDPVQNVDRSVVNSVSVSPHRSVRIDIPPHDDDHRDDDDDRD

Secondary structure (DSSP, 8-state):
--HHHHHHHHHHTT--EE--SS-S-EEEEE--EEEEEGGG------SS----HHHHHHHHHHHHT--BHHHHHHHHHS-SSSS--TTHHHIIIIIGGGT--TTB--S-HHHHHH-BTTB-HHHHHHHHHHHSTT-S--B-----GGGGGG-SS--SEEEEEEEE-SSEEEEEEEEEEEETTTTHHHHHHHHHHHHHHHHHHHT-EEEEEEEEEEEEEEESS--TTTGGGSS----SPPP-EE----GGGGGS-HHHHHHHHHT--GGGEE-SS-------------

CATH classification: 3.30.572.10

Sequence (286 aa):
MKQYQDLIKDIFENGYETDDRTGTGTIALFGSKLRWDLTKGFPAVTTKKLAWKACIAELIWFLSGSTNVNDLRLIQHDSLIQGKTVWDENYENQAKDLGYHSGELGPIYGKQWRDFGGVDQIIEVIDRIKKLPNDRRQIVSAWNPAELKYMALPPCHMFYQFNVRNGYLDLQWYQRSVDVFLGLPFNIASYATLVHIVAKMCNLIPGDLIFSGGNTHIYMNHVEQCKEILRREPKELCELVISGLPYKFRYLSTKEQLKYVLKLRPKDFVLNNYVSHPPIKGKMAV

Solvent-accessible surface area: 14883 Å² total; per-residue (Å²): 56,141,22,12,22,75,18,13,71,63,0,82,135,26,52,158,126,57,112,66,236,134,42,98,10,7,43,18,51,161,50,15,110,9,145,6,75,6,76,157,10,8,4,3,16,26,44,57,149,22,57,30,104,11,0,0,0,9,4,1,1,3,2,43,23,18,24,36,1,33,53,0,40,56,14,28,70,111,31,102,133,138,32,174,13,68,15,12,137,14,16,88,80,94,0,79,119,88,46,59,134,95,2,73,0,5,24,0,6,0,37,0,6,47,60,55,74,60,74,42,20,2,36,75,7,2,33,78,5,75,146,106,53,91,25,125,189,0,66,1,29,2,80,8,92,88,35,41,158,122,11,2,27,50,0,17,16,26,87,3,58,2,62,10,100,151,31,68,0,16,1,49,0,89,2,80,34,5,10,2,35,58,16,0,27,48,13,0,0,8,5,0,7,1,0,23,11,1,0,83,3,16,72,38,99,32,0,32,0,48,0,14,6,2,56,0,24,4,47,111,88,162,34,121,67,13,86,95,40,42,200,92,142,46,130,104,62,5,87,47,69,41,59,51,48,32,216,109,6,111,162,33,57,3,103,61,0,6,127,63,4,56,128,13,67,16,147,18,8,84,29,78,108,70,22,99,52,97,87,143,77,45,177,112,87,101

Radius of gyration: 18.8 Å; Cα contacts (8 Å, |Δi|>4): 502; chains: 1; bounding box: 50×49×36 Å

InterPro domains:
  IPR000398 Thymidylate synthase [MF_00008] (1-286)
  IPR000398 Thymidylate synthase [PR00108] (42-63)
  IPR000398 Thymidylate synthase [PR00108] (125-144)
  IPR000398 Thymidylate synthase [PR00108] (151-166)
  IPR000398 Thymidylate synthase [PR00108] (169-195)
  IPR000398 Thymidylate synthase [PR00108] (207-224)
  IPR000398 Thymidylate synthase [TIGR03284] (2-286)
  IPR020940 Thymidylate synthase, active site [PS00091] (136-164)
  IPR023451 Thymidylate synthase/dCMP hydroxymethylase domain [PF00303] (2-286)
  IPR023451 Thymidylate synthase/dCMP hydroxymethylase domain [cd00351] (3-227)
  IPR036926 Thymidylate synthase/dCMP hydroxymethylase superfamily [G3DSA:3.30.572.10] (1-286)
  IPR036926 Thymidylate synthase/dCMP hydroxymethylase superfamily [SSF55831] (1-286)
  IPR045097 Thymidylate synthase/dCMP hydroxymethylase [PTHR11548] (2-286)

GO terms:
  GO:0004799 thymidylate synthase activity (F, IMP)